Protein AF-A0A7W1CA58-F1 (afdb_monomer)

Sequence (265 aa):
LQDVACYPNLDYPAFANLFLNNALKKQQWMDGPKSADYEAGLFNYATNDKLSAPFLGFADDNYRDGTQSYVFSFVSPLIADVLGYGLTTTMIHEVGHHVSMSHPHDGFDYETGVDYEAADSLYFAWSGDQHNSIMSYIDLNWDFSQFDQDNMNRFMAATYITNANKVAARVLRSDDANEAAQELARADKFIGEAVSEFSEHDYEDAIEAAKNAYDSSLEGADDADVVIKETHAGTTVDTTPPTPSGRGLYSHVDRIGKGGHRARR

Radius of gyration: 20.79 Å; Cα contacts (8 Å, |Δi|>4): 400; chains: 1; bounding box: 48×43×57 Å

Secondary structure (DSSP, 8-state):
-----S-GGG---GGGHHHHHHHHTHHHH--S-TT-S---EEEEEE--TTT--SSSEEEEE-TTT--EEEEEEEE-HIIIIIS---HHHHHHHHHHHHTT---TT-EEETTTTEEE-S-GGGGGGGGGGSSSSTT-SS-S-SS--HHHHHHHHHHHHHHHHHHHHHHHHHHTTSTTTTTTHHHHHHHHHHHHHHHHHHHTT-HHHHHHHHHHHHHHHHHHHHHTT-------GGG----PPPPTT---TTTTGGGS-TT----B-

Structure (mmCIF, N/CA/C/O backbone):
data_AF-A0A7W1CA58-F1
#
_entry.id   AF-A0A7W1CA58-F1
#
loop_
_atom_site.group_PDB
_atom_site.id
_atom_site.type_symbol
_atom_site.label_atom_id
_atom_site.label_alt_id
_atom_site.label_comp_id
_atom_site.label_asym_id
_atom_site.label_entity_id
_atom_site.label_seq_id
_atom_site.pdbx_PDB_ins_code
_atom_site.Cartn_x
_atom_site.Cartn_y
_atom_site.Cartn_z
_atom_site.occupancy
_atom_site.B_iso_or_equiv
_atom_site.auth_seq_id
_atom_site.auth_comp_id
_atom_site.auth_asym_id
_atom_site.auth_atom_id
_atom_site.pdbx_PDB_model_num
ATOM 1 N N . LEU A 1 1 ? 20.919 -10.527 -15.722 1.00 54.00 1 LEU A N 1
ATOM 2 C CA . LEU A 1 1 ? 21.232 -10.670 -14.280 1.00 54.00 1 LEU A CA 1
ATOM 3 C C . LEU A 1 1 ? 21.519 -12.139 -13.993 1.00 54.00 1 LEU A C 1
ATOM 5 O O . LEU A 1 1 ? 20.832 -12.980 -14.557 1.00 54.00 1 LEU A O 1
ATOM 9 N N . GLN A 1 2 ? 22.565 -12.458 -13.226 1.00 56.28 2 GLN A N 1
ATOM 10 C CA . GLN A 1 2 ? 22.828 -13.843 -12.816 1.00 56.28 2 GLN A CA 1
ATOM 11 C C . GLN A 1 2 ? 21.916 -14.196 -11.636 1.00 56.28 2 GLN A C 1
ATOM 13 O O . GLN A 1 2 ? 21.831 -13.422 -10.686 1.00 56.28 2 GLN A O 1
ATOM 18 N N . ASP A 1 3 ? 21.256 -15.351 -11.702 1.00 71.25 3 ASP A N 1
ATOM 19 C CA . ASP A 1 3 ? 20.406 -15.895 -10.635 1.00 71.25 3 ASP A CA 1
ATOM 20 C C . ASP A 1 3 ? 21.285 -16.516 -9.533 1.00 71.25 3 ASP A C 1
ATOM 22 O O . ASP A 1 3 ? 21.441 -17.731 -9.426 1.00 71.25 3 ASP A O 1
ATOM 26 N N . VAL A 1 4 ? 21.993 -15.659 -8.790 1.00 82.31 4 VAL A N 1
ATOM 27 C CA . VAL A 1 4 ? 22.928 -16.057 -7.727 1.00 82.31 4 VAL A CA 1
ATOM 28 C C . VAL A 1 4 ? 22.604 -15.296 -6.447 1.00 82.31 4 VAL A C 1
ATOM 30 O O . VAL A 1 4 ? 22.640 -14.066 -6.417 1.00 82.31 4 VAL A O 1
ATOM 33 N N . ALA A 1 5 ? 22.309 -16.024 -5.370 1.00 84.75 5 ALA A N 1
ATOM 34 C CA . ALA A 1 5 ? 22.061 -15.430 -4.062 1.00 84.75 5 ALA A CA 1
ATOM 35 C C . ALA A 1 5 ? 23.352 -14.830 -3.477 1.00 84.75 5 ALA A C 1
ATOM 37 O O . ALA A 1 5 ? 24.349 -15.528 -3.289 1.00 84.75 5 ALA A O 1
ATOM 38 N N . CYS A 1 6 ? 23.317 -13.542 -3.131 1.00 88.81 6 CYS A N 1
ATOM 39 C CA . CYS A 1 6 ? 24.405 -12.851 -2.433 1.00 88.81 6 CYS A CA 1
ATOM 40 C C . CYS A 1 6 ? 24.451 -13.201 -0.936 1.00 88.81 6 CYS A C 1
ATOM 42 O O . CYS A 1 6 ? 25.473 -12.996 -0.282 1.00 88.81 6 CYS A O 1
ATOM 44 N N . TYR A 1 7 ? 23.354 -13.745 -0.400 1.00 88.69 7 TYR A N 1
ATOM 45 C CA . TYR A 1 7 ? 23.181 -14.092 1.012 1.00 88.69 7 TYR A CA 1
ATOM 46 C C . TYR A 1 7 ? 22.725 -15.555 1.176 1.00 88.69 7 TYR A C 1
ATOM 48 O O . TYR A 1 7 ? 21.638 -15.810 1.698 1.00 88.69 7 TYR A O 1
ATOM 56 N N . PRO A 1 8 ? 23.536 -16.544 0.752 1.00 85.12 8 PRO A N 1
ATOM 57 C CA . PRO A 1 8 ? 23.114 -17.948 0.668 1.00 85.12 8 PRO A CA 1
ATOM 58 C C . PRO A 1 8 ? 22.718 -18.565 2.020 1.00 85.12 8 PRO A C 1
ATOM 60 O O . PRO A 1 8 ? 21.966 -19.531 2.059 1.00 85.12 8 PRO A O 1
ATOM 63 N N . ASN A 1 9 ? 23.183 -17.997 3.135 1.00 86.75 9 ASN A N 1
ATOM 64 C CA . ASN A 1 9 ? 22.866 -18.487 4.479 1.00 86.75 9 ASN A CA 1
ATOM 65 C C . ASN A 1 9 ? 21.464 -18.090 4.972 1.00 86.75 9 ASN A C 1
ATOM 67 O O . ASN A 1 9 ? 21.035 -18.599 6.003 1.00 86.75 9 ASN A O 1
ATOM 71 N N . LEU A 1 10 ? 20.777 -17.169 4.285 1.00 85.12 10 LEU A N 1
ATOM 72 C CA . LEU A 1 10 ? 19.473 -16.649 4.713 1.00 85.12 10 LEU A CA 1
ATOM 73 C C . LEU A 1 10 ? 18.286 -17.367 4.053 1.00 85.12 10 LEU A C 1
ATOM 75 O O . LEU A 1 10 ? 17.148 -17.089 4.415 1.00 85.12 10 LEU A O 1
ATOM 79 N N . ASP A 1 11 ? 18.534 -18.278 3.105 1.00 85.12 11 ASP A N 1
ATOM 80 C CA . ASP A 1 11 ? 17.489 -19.010 2.368 1.00 85.12 11 ASP A CA 1
ATOM 81 C C . ASP A 1 11 ? 16.438 -18.081 1.731 1.00 85.12 11 ASP A C 1
ATOM 83 O O . ASP A 1 11 ? 15.223 -18.239 1.890 1.00 85.12 11 ASP A O 1
ATOM 87 N N . TYR A 1 12 ? 16.947 -17.049 1.061 1.00 84.94 12 TYR A N 1
ATOM 88 C CA . TYR A 1 12 ? 16.196 -16.168 0.177 1.00 84.94 12 TYR A CA 1
ATOM 89 C C . TYR A 1 12 ? 16.601 -16.457 -1.271 1.00 84.94 12 TYR A C 1
ATOM 91 O O . TYR A 1 12 ? 17.717 -16.921 -1.531 1.00 84.94 12 TYR A O 1
ATOM 99 N N . PRO A 1 13 ? 15.726 -16.143 -2.226 1.00 83.44 13 PRO A N 1
ATOM 100 C CA . PRO A 1 13 ? 15.972 -16.377 -3.630 1.00 83.44 13 PRO A CA 1
ATOM 101 C C . PRO A 1 13 ? 16.865 -15.259 -4.175 1.00 83.44 13 PRO A C 1
ATOM 103 O O . PRO A 1 13 ? 16.940 -14.172 -3.596 1.00 83.44 13 PRO A O 1
ATOM 106 N N . ALA A 1 14 ? 17.548 -15.484 -5.298 1.00 83.06 14 ALA A N 1
ATOM 107 C CA . ALA A 1 14 ? 18.521 -14.502 -5.778 1.00 83.06 14 ALA A CA 1
ATOM 108 C C . ALA A 1 14 ? 17.895 -13.149 -6.151 1.00 83.06 14 ALA A C 1
ATOM 110 O O . ALA A 1 14 ? 18.548 -12.115 -6.022 1.00 83.06 14 ALA A O 1
ATOM 111 N N . PHE A 1 15 ? 16.633 -13.117 -6.583 1.00 82.00 15 PHE A N 1
ATOM 112 C CA . PHE A 1 15 ? 15.959 -11.851 -6.887 1.00 82.00 15 PHE A CA 1
ATOM 113 C C . PHE A 1 15 ? 15.709 -10.987 -5.635 1.00 82.00 15 PHE A C 1
ATOM 115 O O . PHE A 1 15 ? 15.643 -9.771 -5.763 1.00 82.00 15 PHE A O 1
ATOM 122 N N . ALA A 1 16 ? 15.733 -11.554 -4.420 1.00 89.00 16 ALA A N 1
ATOM 123 C CA . ALA A 1 16 ? 15.638 -10.790 -3.169 1.00 89.00 16 ALA A CA 1
ATOM 124 C C . ALA A 1 16 ? 16.958 -10.104 -2.757 1.00 89.00 16 ALA A C 1
ATOM 126 O O . ALA A 1 16 ? 17.052 -9.521 -1.676 1.00 89.00 16 ALA A O 1
ATOM 127 N N . ASN A 1 17 ? 18.011 -10.173 -3.580 1.00 90.00 17 ASN A N 1
ATOM 128 C CA . ASN A 1 17 ? 19.315 -9.587 -3.257 1.00 90.00 17 ASN A CA 1
ATOM 129 C C . ASN A 1 17 ? 19.239 -8.079 -2.963 1.00 90.00 17 ASN A C 1
ATOM 131 O O . ASN A 1 17 ? 19.949 -7.605 -2.073 1.00 90.00 17 ASN A O 1
ATOM 135 N N . LEU A 1 18 ? 18.399 -7.331 -3.689 1.00 91.75 18 LEU A N 1
ATOM 136 C CA . LEU A 1 18 ? 18.220 -5.893 -3.465 1.00 91.75 18 LEU A CA 1
ATOM 137 C C . LEU A 1 18 ? 17.494 -5.623 -2.145 1.00 91.75 18 LEU A C 1
ATOM 139 O O . LEU A 1 18 ? 18.001 -4.841 -1.338 1.00 91.75 18 LEU A O 1
ATOM 143 N N . PHE A 1 19 ? 16.393 -6.329 -1.876 1.00 93.31 19 PHE A N 1
ATOM 144 C CA . PHE A 1 19 ? 15.711 -6.298 -0.582 1.00 93.31 19 PHE A CA 1
ATOM 145 C C . PHE A 1 19 ? 16.680 -6.571 0.574 1.00 93.31 19 PHE A C 1
ATOM 147 O O . PHE A 1 19 ? 16.838 -5.740 1.467 1.00 93.31 19 PHE A O 1
ATOM 154 N N . LEU A 1 20 ? 17.408 -7.690 0.527 1.00 94.06 20 LEU A N 1
ATOM 155 C CA . LEU A 1 20 ? 18.320 -8.088 1.599 1.00 94.06 20 LEU A CA 1
ATOM 156 C C . LEU A 1 20 ? 19.461 -7.099 1.805 1.00 94.06 20 LEU A C 1
ATOM 158 O O . LEU A 1 20 ? 19.782 -6.760 2.944 1.00 94.06 20 LEU A O 1
ATOM 162 N N . ASN A 1 21 ? 20.081 -6.624 0.722 1.00 94.31 21 ASN A N 1
ATOM 163 C CA . ASN A 1 21 ? 21.175 -5.668 0.831 1.00 94.31 21 ASN A CA 1
ATOM 164 C C . ASN A 1 21 ? 20.728 -4.379 1.529 1.00 94.31 21 ASN A C 1
ATOM 166 O O . ASN A 1 21 ? 21.468 -3.867 2.370 1.00 94.31 21 ASN A O 1
ATOM 170 N N . ASN A 1 22 ? 19.537 -3.874 1.207 1.00 94.88 22 ASN A N 1
ATOM 171 C CA . ASN A 1 22 ? 19.034 -2.632 1.784 1.00 94.88 22 ASN A CA 1
ATOM 172 C C . ASN A 1 22 ? 18.470 -2.837 3.195 1.00 94.88 22 ASN A C 1
ATOM 174 O O . ASN A 1 22 ? 18.773 -2.038 4.079 1.00 94.88 22 ASN A O 1
ATOM 178 N N . ALA A 1 23 ? 17.777 -3.943 3.463 1.00 93.94 23 ALA A N 1
ATOM 179 C CA . ALA A 1 23 ? 17.267 -4.254 4.796 1.00 93.94 23 ALA A CA 1
ATOM 180 C C . ALA A 1 23 ? 18.390 -4.506 5.817 1.00 93.94 23 ALA A C 1
ATOM 182 O O . ALA A 1 23 ? 18.366 -3.963 6.922 1.00 93.94 23 ALA A O 1
ATOM 183 N N . LEU A 1 24 ? 19.449 -5.234 5.441 1.00 93.88 24 LEU A N 1
ATOM 184 C CA . LEU A 1 24 ? 20.614 -5.450 6.314 1.00 93.88 24 LEU A CA 1
ATOM 185 C C . LEU A 1 24 ? 21.441 -4.174 6.539 1.00 93.88 24 LEU A C 1
ATOM 187 O O . LEU A 1 24 ? 22.175 -4.077 7.523 1.00 93.88 24 LEU A O 1
ATOM 191 N N . LYS A 1 25 ? 21.323 -3.190 5.642 1.00 93.56 25 LYS A N 1
ATOM 192 C CA . LYS A 1 25 ? 21.979 -1.879 5.739 1.00 93.56 25 LYS A CA 1
ATOM 193 C C . LYS A 1 25 ? 21.013 -0.766 6.142 1.00 93.56 25 LYS A C 1
ATOM 195 O O . LYS A 1 25 ? 21.376 0.395 6.002 1.00 93.56 25 LYS A O 1
ATOM 200 N N . LYS A 1 26 ? 19.835 -1.095 6.689 1.00 91.75 26 LYS A N 1
ATOM 201 C CA . LYS A 1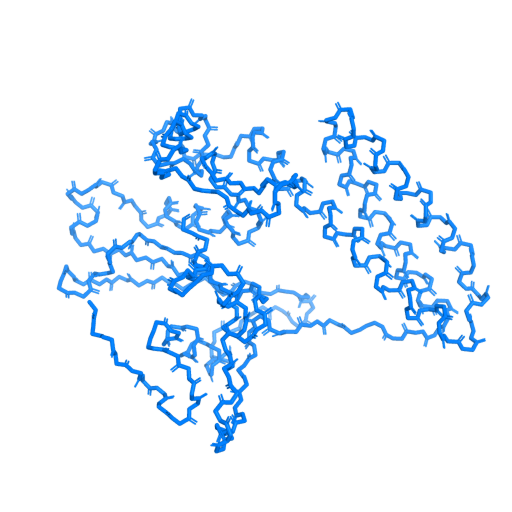 26 ? 18.779 -0.135 7.057 1.00 91.75 26 LYS A CA 1
ATOM 202 C C . LYS A 1 26 ? 19.294 1.096 7.804 1.00 91.75 26 LYS A C 1
ATOM 204 O O . LYS A 1 26 ? 19.015 2.225 7.427 1.00 91.75 26 LYS A O 1
ATOM 209 N N . GLN A 1 27 ? 20.145 0.871 8.801 1.00 89.50 27 GLN A N 1
ATOM 210 C CA . GLN A 1 27 ? 20.735 1.932 9.626 1.00 89.50 27 GLN A CA 1
ATOM 211 C C . GLN A 1 27 ? 21.688 2.881 8.873 1.00 89.50 27 GLN A C 1
ATOM 213 O O . GLN A 1 27 ? 22.114 3.878 9.441 1.00 89.50 27 GLN A O 1
ATOM 218 N N . GLN A 1 28 ? 22.090 2.556 7.641 1.00 90.50 28 GLN A N 1
ATOM 219 C CA . GLN A 1 28 ? 23.003 3.376 6.835 1.00 90.50 28 GLN A CA 1
ATOM 220 C C . GLN A 1 28 ? 22.274 4.381 5.947 1.00 90.50 28 GLN A C 1
ATOM 222 O O . GLN A 1 28 ? 22.896 5.356 5.536 1.00 90.50 28 GLN A O 1
ATOM 227 N N . TRP A 1 29 ? 21.013 4.114 5.605 1.00 90.06 29 TRP A N 1
ATOM 228 C CA . TRP A 1 29 ? 20.240 4.963 4.700 1.00 90.06 29 TRP A CA 1
ATOM 229 C C . TRP A 1 29 ? 19.051 5.634 5.373 1.00 90.06 29 TRP A C 1
ATOM 231 O O . TRP A 1 29 ? 18.617 6.651 4.857 1.00 90.06 29 TRP A O 1
ATOM 241 N N . MET A 1 30 ? 18.561 5.113 6.503 1.00 89.06 30 MET A N 1
ATOM 242 C CA . MET A 1 30 ? 17.527 5.809 7.261 1.00 89.06 30 MET A CA 1
ATOM 243 C C . MET A 1 30 ? 18.051 7.134 7.805 1.00 89.06 30 MET A C 1
ATOM 245 O O . MET A 1 30 ? 19.000 7.145 8.599 1.00 89.06 30 MET A O 1
ATOM 249 N N . ASP A 1 31 ? 17.410 8.227 7.419 1.00 88.50 31 ASP A N 1
ATOM 250 C CA . ASP A 1 31 ? 17.743 9.575 7.876 1.00 88.50 31 ASP A CA 1
ATOM 251 C C . ASP A 1 31 ? 16.524 10.395 8.326 1.00 88.50 31 ASP A C 1
ATOM 253 O O . ASP A 1 31 ? 16.670 11.553 8.738 1.00 88.50 31 ASP A O 1
ATOM 257 N N . GLY A 1 32 ? 15.340 9.775 8.339 1.00 83.75 32 GLY A N 1
ATOM 258 C CA . GLY A 1 32 ? 14.110 10.383 8.811 1.00 83.75 32 GLY A CA 1
ATOM 259 C C . GLY A 1 32 ? 14.191 10.846 10.273 1.00 83.75 32 GLY A C 1
ATOM 260 O O . GLY A 1 32 ? 14.939 10.296 11.096 1.00 83.75 32 GLY A O 1
ATOM 261 N N . PRO A 1 33 ? 13.412 11.876 10.652 1.00 85.44 33 PRO A N 1
ATOM 262 C CA . PRO A 1 33 ? 13.329 12.284 12.044 1.00 85.44 33 PRO A CA 1
ATOM 263 C C . PRO A 1 33 ? 12.763 11.134 12.883 1.00 85.44 33 PRO A C 1
ATOM 265 O O . PRO A 1 33 ? 11.908 10.382 12.434 1.00 85.44 33 PRO A O 1
ATOM 268 N N . LYS A 1 34 ? 13.165 11.040 14.155 1.00 81.19 34 LYS A N 1
ATOM 269 C CA . LYS A 1 34 ? 12.639 10.012 15.078 1.00 81.19 34 LYS A CA 1
ATOM 270 C C . LYS A 1 34 ? 11.121 10.074 15.292 1.00 81.19 34 LYS A C 1
ATOM 272 O O . LYS A 1 34 ? 10.568 9.157 15.879 1.00 81.19 34 LYS A O 1
ATOM 277 N N . SER A 1 35 ? 10.496 11.185 14.911 1.00 80.62 35 SER A N 1
ATOM 278 C CA . SER A 1 35 ? 9.050 11.393 14.954 1.00 80.62 35 SER A CA 1
ATOM 279 C C . SER A 1 35 ? 8.337 10.960 13.673 1.00 80.62 35 SER A C 1
ATOM 281 O O . SER A 1 35 ? 7.131 11.143 13.592 1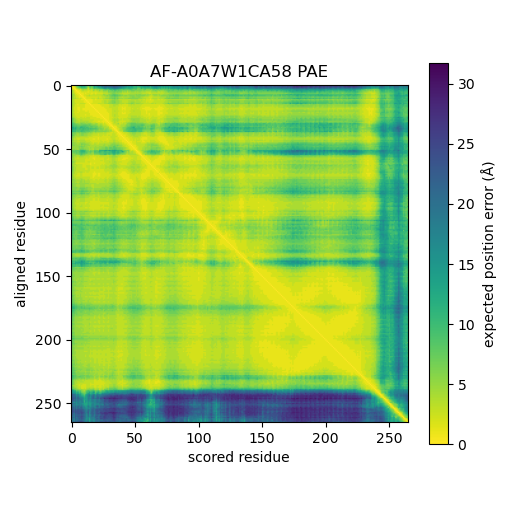.00 80.62 35 SER A O 1
ATOM 283 N N . ALA A 1 36 ? 9.056 10.509 12.642 1.00 80.19 36 ALA A N 1
ATOM 284 C CA . ALA A 1 36 ? 8.427 9.933 11.466 1.00 80.19 36 ALA A CA 1
ATOM 285 C C . ALA A 1 36 ? 7.996 8.502 11.789 1.00 80.19 36 ALA A C 1
ATOM 287 O O . ALA A 1 36 ? 8.833 7.669 12.135 1.00 80.19 36 ALA A O 1
ATOM 288 N N . ASP A 1 37 ? 6.705 8.226 11.621 1.00 79.12 37 ASP A N 1
ATOM 289 C CA . ASP A 1 37 ? 6.139 6.880 11.779 1.00 79.12 37 ASP A CA 1
ATOM 290 C C . ASP A 1 37 ? 6.545 5.954 10.614 1.00 79.12 37 ASP A C 1
ATOM 292 O O . ASP A 1 37 ? 6.491 4.727 10.702 1.00 79.12 37 ASP A O 1
ATOM 296 N N . TYR A 1 38 ? 6.968 6.537 9.486 1.00 85.62 38 TYR A N 1
ATOM 297 C CA . TYR A 1 38 ? 7.354 5.800 8.291 1.00 85.62 38 TYR A CA 1
ATOM 298 C C . TYR A 1 38 ? 8.391 6.549 7.443 1.00 85.62 38 TYR A C 1
ATOM 300 O O . TYR A 1 38 ? 8.310 7.763 7.264 1.00 85.62 38 TYR A O 1
ATOM 308 N N . GLU A 1 39 ? 9.339 5.803 6.872 1.00 88.25 39 GLU A N 1
ATOM 309 C CA . GLU A 1 39 ? 10.323 6.283 5.898 1.00 88.25 39 GLU A CA 1
ATOM 310 C C . GLU A 1 39 ? 10.388 5.282 4.732 1.00 88.25 39 GLU A C 1
ATOM 312 O O . GLU A 1 39 ? 10.722 4.109 4.929 1.00 88.25 39 GLU A O 1
ATOM 317 N N . ALA A 1 40 ? 10.040 5.734 3.523 1.00 88.50 40 ALA A N 1
ATOM 318 C CA . ALA A 1 40 ? 10.062 4.904 2.320 1.00 88.50 40 ALA A CA 1
ATOM 319 C C . ALA A 1 40 ? 11.493 4.775 1.774 1.00 88.50 40 ALA A C 1
ATOM 321 O O . ALA A 1 40 ? 12.139 5.774 1.459 1.00 88.50 40 ALA A O 1
ATOM 322 N N . GLY A 1 41 ? 11.984 3.545 1.608 1.00 92.81 41 GLY A N 1
ATOM 323 C CA . GLY A 1 41 ? 13.299 3.296 1.013 1.00 92.81 41 GLY A CA 1
ATOM 324 C C . GLY A 1 41 ? 13.242 3.327 -0.514 1.00 92.81 41 GLY A C 1
ATOM 325 O O . GLY A 1 41 ? 12.881 2.321 -1.125 1.00 92.81 41 GLY A O 1
ATOM 326 N N . LEU A 1 42 ? 13.608 4.462 -1.119 1.00 94.88 42 LEU A N 1
ATOM 327 C CA . LEU A 1 42 ? 13.664 4.649 -2.575 1.00 94.88 42 LEU A CA 1
ATOM 328 C C . LEU A 1 42 ? 15.114 4.531 -3.072 1.00 94.88 42 LEU A C 1
ATOM 330 O O . LEU A 1 42 ? 15.925 5.442 -2.887 1.00 94.88 42 LEU A O 1
ATOM 334 N N . PHE A 1 43 ? 15.462 3.416 -3.714 1.00 95.19 43 PHE A N 1
ATOM 335 C CA . PHE A 1 43 ? 16.837 3.127 -4.125 1.00 95.19 43 PHE A CA 1
ATOM 336 C C . PHE A 1 43 ? 17.004 3.185 -5.640 1.00 95.19 43 PHE A C 1
ATOM 338 O O . PHE A 1 43 ? 16.395 2.428 -6.393 1.00 95.19 43 PHE A O 1
ATOM 345 N N . ASN A 1 44 ? 17.907 4.058 -6.076 1.00 94.12 44 ASN A N 1
ATOM 346 C CA . ASN A 1 44 ? 18.135 4.356 -7.483 1.00 94.12 44 ASN A CA 1
ATOM 347 C C . ASN A 1 44 ? 19.509 3.855 -7.934 1.00 94.12 44 ASN A C 1
ATOM 349 O O . ASN A 1 44 ? 20.528 4.169 -7.314 1.00 94.12 44 ASN A O 1
ATOM 353 N N . TYR A 1 45 ? 19.549 3.119 -9.042 1.00 92.06 45 TYR A N 1
ATOM 354 C CA . TYR A 1 45 ? 20.769 2.530 -9.585 1.00 92.06 45 TYR A CA 1
ATOM 355 C C . TYR A 1 45 ? 21.048 3.041 -10.999 1.00 92.06 45 TYR A C 1
ATOM 357 O O . TYR A 1 45 ? 20.427 2.618 -11.974 1.00 92.06 45 TYR A O 1
ATOM 365 N N . ALA A 1 46 ? 22.053 3.909 -11.125 1.00 92.25 46 ALA A N 1
ATOM 366 C CA . ALA A 1 46 ? 22.642 4.252 -12.414 1.00 92.25 46 ALA A CA 1
ATOM 367 C C . ALA A 1 46 ? 23.672 3.183 -12.802 1.00 92.25 46 ALA A C 1
ATOM 369 O O . ALA A 1 46 ? 24.693 3.002 -12.133 1.00 92.25 46 ALA A O 1
ATOM 370 N N . THR A 1 47 ? 23.395 2.454 -13.877 1.00 90.06 47 THR A N 1
ATOM 371 C CA . THR A 1 47 ? 24.202 1.321 -14.341 1.00 90.06 47 THR A CA 1
ATOM 372 C C . THR A 1 47 ? 24.661 1.529 -15.784 1.00 90.06 47 THR A C 1
ATOM 374 O O . THR A 1 47 ? 24.220 2.441 -16.477 1.00 90.06 47 THR A O 1
ATOM 377 N N . ASN A 1 48 ? 25.587 0.691 -16.250 1.00 91.00 48 ASN A N 1
ATOM 378 C CA . ASN A 1 48 ? 25.854 0.574 -17.684 1.00 91.00 48 ASN A CA 1
ATOM 379 C C . ASN A 1 48 ? 24.922 -0.477 -18.307 1.00 91.00 48 ASN A C 1
ATOM 381 O O . ASN A 1 48 ? 24.427 -1.351 -17.600 1.00 91.00 48 ASN A O 1
ATOM 385 N N . ASP A 1 49 ? 24.768 -0.468 -19.631 1.00 88.12 49 ASP A N 1
ATOM 386 C CA . ASP A 1 49 ? 23.838 -1.362 -20.343 1.00 88.12 49 ASP A CA 1
ATOM 387 C C . ASP A 1 49 ? 24.098 -2.861 -20.110 1.00 88.12 49 ASP A C 1
ATOM 389 O O . ASP A 1 49 ? 23.186 -3.676 -20.219 1.00 88.12 49 ASP A O 1
ATOM 393 N N . LYS A 1 50 ? 25.327 -3.256 -19.740 1.00 85.75 50 LYS A N 1
ATOM 394 C CA . LYS A 1 50 ? 25.661 -4.661 -19.424 1.00 85.75 50 LYS A CA 1
ATOM 395 C C . LYS A 1 50 ? 25.135 -5.105 -18.059 1.00 85.75 50 LYS A C 1
ATOM 397 O O . LYS A 1 50 ? 25.024 -6.304 -17.812 1.00 85.75 50 LYS A O 1
ATOM 402 N N . LEU A 1 51 ? 24.891 -4.150 -17.166 1.00 82.62 51 LEU A N 1
ATOM 403 C CA . LEU A 1 51 ? 24.380 -4.347 -15.810 1.00 82.62 51 LEU A CA 1
ATOM 404 C C . LEU A 1 51 ? 22.945 -3.832 -15.649 1.00 82.62 51 LEU A C 1
ATOM 406 O O . LEU A 1 51 ? 22.397 -3.956 -14.556 1.00 82.62 51 LEU A O 1
ATOM 410 N N . SER A 1 52 ? 22.353 -3.283 -16.715 1.00 77.12 52 SER A N 1
ATOM 411 C CA . SER A 1 52 ? 20.978 -2.795 -16.709 1.00 77.12 52 SER A CA 1
ATOM 412 C C . SER A 1 52 ? 20.025 -3.920 -16.324 1.00 77.12 52 SER A C 1
ATOM 414 O O . SER A 1 52 ? 20.141 -5.057 -16.801 1.00 77.12 52 SER A O 1
ATOM 416 N N . ALA A 1 53 ? 19.075 -3.595 -15.452 1.00 74.44 53 ALA A N 1
ATOM 417 C CA . ALA A 1 53 ? 17.940 -4.463 -15.207 1.00 74.44 53 ALA A CA 1
ATOM 418 C C . ALA A 1 53 ? 17.095 -4.582 -16.493 1.00 74.44 53 ALA A C 1
ATOM 420 O O . ALA A 1 53 ? 17.119 -3.672 -17.327 1.00 74.44 53 ALA A O 1
ATOM 421 N N . PRO A 1 54 ? 16.365 -5.696 -16.686 1.00 73.50 54 PRO A N 1
ATOM 422 C CA . PRO A 1 54 ? 15.448 -5.860 -17.815 1.00 73.50 54 PRO A CA 1
ATOM 423 C C . PRO A 1 54 ? 14.126 -5.083 -17.643 1.00 73.50 54 PRO A C 1
ATOM 425 O O . PRO A 1 54 ? 13.197 -5.306 -18.409 1.00 73.50 54 PRO A O 1
ATOM 428 N N . PHE A 1 55 ? 14.032 -4.218 -16.636 1.00 83.00 55 PHE A N 1
ATOM 429 C CA . PHE A 1 55 ? 12.875 -3.400 -16.271 1.00 83.00 55 PHE A CA 1
ATOM 430 C C . PHE A 1 55 ? 13.364 -2.025 -15.790 1.00 83.00 55 PHE A C 1
ATOM 432 O O . PHE A 1 55 ? 14.537 -1.881 -15.427 1.00 83.00 55 PHE A O 1
ATOM 439 N N . LEU A 1 56 ? 12.473 -1.030 -15.808 1.00 89.81 56 LEU A N 1
ATOM 440 C CA . LEU A 1 56 ? 12.774 0.341 -15.381 1.00 89.81 56 LEU A CA 1
ATOM 441 C C . LEU A 1 56 ? 12.847 0.444 -13.856 1.00 89.81 56 LEU A C 1
ATOM 443 O O . LEU A 1 56 ? 13.774 1.049 -13.321 1.00 89.81 56 LEU A O 1
ATOM 447 N N . GLY A 1 57 ? 11.932 -0.218 -13.157 1.00 91.81 57 GLY A N 1
ATOM 448 C CA . GLY A 1 57 ? 11.881 -0.276 -11.709 1.00 91.81 57 GLY A CA 1
ATOM 449 C C . GLY A 1 57 ? 10.922 -1.357 -11.220 1.00 91.81 57 GLY A C 1
ATOM 450 O O . GLY A 1 57 ? 10.536 -2.231 -11.999 1.00 91.81 57 GLY A O 1
ATOM 451 N N . PHE A 1 58 ? 10.681 -1.367 -9.911 1.00 92.00 58 PHE A N 1
ATOM 452 C CA . PHE A 1 58 ? 9.586 -2.087 -9.259 1.00 92.00 58 PHE A CA 1
ATOM 453 C C . PHE A 1 58 ? 9.402 -1.595 -7.813 1.00 92.00 58 PHE A C 1
ATOM 455 O O . PHE A 1 58 ? 10.387 -1.268 -7.132 1.00 92.00 58 PHE A O 1
ATOM 462 N N . ALA A 1 59 ? 8.167 -1.637 -7.308 1.00 93.06 59 ALA A N 1
ATOM 463 C CA . ALA A 1 59 ? 7.896 -1.652 -5.870 1.00 93.06 59 ALA A CA 1
ATOM 464 C C . ALA A 1 59 ? 7.889 -3.098 -5.351 1.00 93.06 59 ALA A C 1
ATOM 466 O O . ALA A 1 59 ? 7.214 -3.981 -5.891 1.00 93.06 59 ALA A O 1
ATOM 467 N N . ASP A 1 60 ? 8.679 -3.342 -4.310 1.00 92.31 60 ASP A N 1
ATOM 468 C CA . ASP A 1 60 ? 9.010 -4.671 -3.805 1.00 92.31 60 ASP A CA 1
ATOM 469 C C . ASP A 1 60 ? 8.239 -5.002 -2.525 1.00 92.31 60 ASP A C 1
ATOM 471 O O . ASP A 1 60 ? 7.964 -4.132 -1.692 1.00 92.31 60 ASP A O 1
ATOM 475 N N . ASP A 1 61 ? 8.000 -6.286 -2.294 1.00 88.94 61 ASP A N 1
ATOM 476 C CA . ASP A 1 61 ? 7.385 -6.803 -1.074 1.00 88.94 61 ASP A CA 1
ATOM 477 C C . ASP A 1 61 ? 8.411 -7.603 -0.253 1.00 88.94 61 ASP A C 1
ATOM 479 O O . ASP A 1 61 ? 9.397 -8.144 -0.758 1.00 88.94 61 ASP A O 1
ATOM 483 N N . ASN A 1 62 ? 8.174 -7.735 1.049 1.00 89.62 62 ASN A N 1
ATOM 484 C CA . ASN A 1 62 ? 8.948 -8.633 1.886 1.00 89.62 62 ASN A CA 1
ATOM 485 C C . ASN A 1 62 ? 8.688 -10.080 1.449 1.00 89.62 62 ASN A C 1
ATOM 487 O O . ASN A 1 62 ? 7.586 -10.614 1.573 1.00 89.62 62 ASN A O 1
ATOM 491 N N . TYR A 1 63 ? 9.752 -10.751 1.023 1.00 86.38 63 TYR A N 1
ATOM 492 C CA . TYR A 1 63 ? 9.738 -12.120 0.506 1.00 86.38 63 TYR A CA 1
ATOM 493 C C . TYR A 1 63 ? 9.277 -13.205 1.495 1.00 86.38 63 TYR A C 1
ATOM 495 O O . TYR A 1 63 ? 9.157 -14.366 1.101 1.00 86.38 63 TYR A O 1
ATOM 503 N N . ARG A 1 64 ? 9.040 -12.870 2.769 1.00 83.50 64 ARG A N 1
ATOM 504 C CA . ARG A 1 64 ? 8.522 -13.798 3.785 1.00 83.50 64 ARG A CA 1
ATOM 505 C C . ARG A 1 64 ? 7.026 -13.657 4.027 1.00 83.50 64 ARG A C 1
ATOM 507 O O . ARG A 1 64 ? 6.352 -14.677 4.162 1.00 83.50 64 ARG A O 1
ATOM 514 N N . ASP A 1 65 ? 6.515 -12.434 4.104 1.00 81.88 65 ASP A N 1
ATOM 515 C CA . ASP A 1 65 ? 5.131 -12.178 4.525 1.00 81.88 65 ASP A CA 1
ATOM 516 C C . ASP A 1 65 ? 4.308 -11.323 3.552 1.00 81.88 65 ASP A C 1
ATOM 518 O O . ASP A 1 65 ? 3.107 -11.162 3.768 1.00 81.88 65 ASP A O 1
ATOM 522 N N . GLY A 1 66 ? 4.915 -10.837 2.466 1.00 82.56 66 GLY A N 1
ATOM 523 C CA . GLY A 1 66 ? 4.254 -10.008 1.458 1.00 82.56 66 GLY A CA 1
ATOM 524 C C . GLY A 1 66 ? 3.999 -8.568 1.907 1.00 82.56 66 GLY A C 1
ATOM 525 O O . GLY A 1 66 ? 3.265 -7.845 1.241 1.00 82.56 66 GLY A O 1
ATOM 526 N N . THR A 1 67 ? 4.555 -8.128 3.042 1.00 86.94 67 THR A N 1
ATOM 527 C CA . THR A 1 67 ? 4.442 -6.727 3.465 1.00 86.94 67 THR A CA 1
ATOM 528 C C . THR A 1 67 ? 5.266 -5.848 2.536 1.00 86.94 67 THR A C 1
ATOM 530 O O . THR A 1 67 ? 6.460 -6.085 2.387 1.00 86.94 67 THR A O 1
ATOM 533 N N . GLN A 1 68 ? 4.667 -4.799 1.981 1.00 89.50 68 GLN A N 1
ATOM 534 C CA . GLN A 1 68 ? 5.357 -3.823 1.137 1.00 89.50 68 GLN A CA 1
ATOM 535 C C . GLN A 1 68 ? 6.665 -3.312 1.763 1.00 89.50 68 GLN A C 1
ATOM 537 O O . GLN A 1 68 ? 6.717 -3.008 2.959 1.00 89.50 68 GLN A O 1
ATOM 542 N N . SER A 1 69 ? 7.720 -3.228 0.951 1.00 93.19 69 SER A N 1
ATOM 543 C CA . SER A 1 69 ? 9.089 -2.968 1.396 1.00 93.19 69 SER A CA 1
ATOM 544 C C . SER A 1 69 ? 9.694 -1.691 0.804 1.00 93.19 69 SER A C 1
ATOM 546 O O . SER A 1 69 ? 9.586 -0.626 1.413 1.00 93.19 69 SER A O 1
ATOM 548 N N . TYR A 1 70 ? 10.366 -1.799 -0.339 1.00 94.94 70 TYR A N 1
ATOM 549 C CA . TYR A 1 70 ? 11.207 -0.774 -0.947 1.00 94.94 70 TYR A CA 1
ATOM 550 C C . TYR A 1 70 ? 10.810 -0.512 -2.392 1.00 94.94 70 TYR A C 1
ATOM 552 O O . TYR A 1 70 ? 10.175 -1.342 -3.034 1.00 94.94 70 TYR A O 1
ATOM 560 N N . VAL A 1 71 ? 11.283 0.609 -2.922 1.00 95.94 71 VAL A N 1
ATOM 561 C CA . VAL A 1 71 ? 11.201 0.927 -4.345 1.00 95.94 71 VAL A CA 1
ATOM 562 C C . VAL A 1 71 ? 12.591 0.868 -4.948 1.00 95.94 71 VAL A C 1
ATOM 564 O O . VAL A 1 71 ? 13.543 1.436 -4.404 1.00 95.94 71 VAL A O 1
ATOM 567 N N . PHE A 1 72 ? 12.702 0.200 -6.090 1.00 94.75 72 PHE A N 1
ATOM 568 C CA . PHE A 1 72 ? 13.935 0.103 -6.852 1.00 94.75 72 PHE A CA 1
ATOM 569 C C . PHE A 1 72 ? 13.741 0.703 -8.237 1.00 94.75 72 PHE A C 1
ATOM 571 O O . PHE A 1 72 ? 12.849 0.289 -8.967 1.00 94.75 72 PHE A O 1
ATOM 578 N N . SER A 1 73 ? 14.606 1.636 -8.626 1.00 95.12 73 SER A N 1
ATOM 579 C CA . SER A 1 73 ? 14.584 2.235 -9.965 1.00 95.12 73 SER A CA 1
ATOM 580 C C . SER A 1 73 ? 15.963 2.164 -10.612 1.00 95.12 73 SER A C 1
ATOM 582 O O . SER A 1 73 ? 16.999 2.286 -9.948 1.00 95.12 73 SER A O 1
ATOM 584 N N . PHE A 1 74 ? 15.989 1.962 -11.924 1.00 93.06 74 PHE A N 1
ATOM 585 C CA . PHE A 1 74 ? 17.194 1.721 -12.705 1.00 93.06 74 PHE A CA 1
ATOM 586 C C . PHE A 1 74 ? 17.265 2.685 -13.882 1.00 93.06 74 PHE A C 1
ATOM 588 O O . PHE A 1 74 ? 16.277 2.974 -14.547 1.00 93.06 74 PHE A O 1
ATOM 595 N N . VAL A 1 75 ? 18.474 3.149 -14.181 1.00 93.88 75 VAL A N 1
ATOM 596 C CA . VAL A 1 75 ? 18.750 3.901 -15.405 1.00 93.88 75 VAL A CA 1
ATOM 597 C C . VAL A 1 75 ? 20.072 3.440 -16.006 1.00 93.88 75 VAL A C 1
ATOM 599 O O . VAL A 1 75 ? 21.009 3.062 -15.297 1.00 93.88 75 VAL A O 1
ATOM 602 N N . SER A 1 76 ? 20.143 3.452 -17.330 1.00 93.50 76 SER A N 1
ATOM 603 C CA . SER A 1 76 ? 21.333 3.160 -18.127 1.00 93.50 76 SER A CA 1
ATOM 604 C C . SER A 1 76 ? 21.314 4.021 -19.395 1.00 93.50 76 SER A C 1
ATOM 606 O O . SER A 1 76 ? 20.248 4.542 -19.740 1.00 93.50 76 SER A O 1
ATOM 608 N N . PRO A 1 77 ? 22.449 4.202 -20.099 1.00 93.31 77 PRO A N 1
ATOM 609 C CA . PRO A 1 77 ? 22.461 4.893 -21.389 1.00 93.31 77 PRO A CA 1
ATOM 610 C C . PRO A 1 77 ? 21.433 4.340 -22.383 1.00 93.31 77 PRO A C 1
ATOM 612 O O . PRO A 1 77 ? 20.749 5.115 -23.038 1.00 93.31 77 PRO A O 1
ATOM 615 N N . LEU A 1 78 ? 21.240 3.018 -22.452 1.00 90.94 78 LEU A N 1
ATOM 616 C CA . LEU A 1 78 ? 20.192 2.414 -23.279 1.00 90.94 78 LEU A CA 1
ATOM 617 C C . LEU A 1 78 ? 18.787 2.888 -22.869 1.00 90.94 78 LEU A C 1
ATOM 619 O O . LEU A 1 78 ? 18.002 3.285 -23.728 1.00 90.94 78 LEU A O 1
ATOM 623 N N . ILE A 1 79 ? 18.468 2.854 -21.571 1.00 90.06 79 ILE A N 1
ATOM 624 C CA . ILE A 1 79 ? 17.154 3.271 -21.052 1.00 90.06 79 ILE A CA 1
ATOM 625 C C . ILE A 1 79 ? 16.898 4.754 -21.356 1.00 90.06 79 ILE A C 1
ATOM 627 O O . ILE A 1 79 ? 15.850 5.097 -21.900 1.00 90.06 79 ILE A O 1
ATOM 631 N N . ALA A 1 80 ? 17.870 5.617 -21.059 1.00 90.88 80 ALA A N 1
ATOM 632 C CA . ALA A 1 80 ? 17.714 7.059 -21.203 1.00 90.88 80 ALA A CA 1
ATOM 633 C C . ALA A 1 80 ? 17.768 7.523 -22.668 1.00 90.88 80 ALA A C 1
ATOM 635 O O . ALA A 1 80 ? 16.880 8.241 -23.120 1.00 90.88 80 ALA A O 1
ATOM 636 N N . ASP A 1 81 ? 18.789 7.104 -23.421 1.00 90.94 81 ASP A N 1
ATOM 637 C CA . ASP A 1 81 ? 19.101 7.686 -24.732 1.00 90.94 81 ASP A CA 1
ATOM 638 C C . ASP A 1 81 ? 18.410 6.960 -25.897 1.00 90.94 81 ASP A C 1
ATOM 640 O O . ASP A 1 81 ? 18.248 7.542 -26.970 1.00 90.94 81 ASP A O 1
ATOM 644 N N . VAL A 1 82 ? 18.025 5.688 -25.719 1.00 87.62 82 VAL A N 1
ATOM 645 C CA . VAL A 1 82 ? 17.407 4.875 -26.784 1.00 87.62 82 VAL A CA 1
ATOM 646 C C . VAL A 1 82 ? 15.931 4.616 -26.518 1.00 87.62 82 VAL A C 1
ATOM 648 O O . VAL A 1 82 ? 15.127 4.772 -27.434 1.00 87.62 82 VAL A O 1
ATOM 651 N N . LEU A 1 83 ? 15.571 4.214 -25.295 1.00 86.50 83 LEU A N 1
ATOM 652 C CA . LEU A 1 83 ? 14.171 3.960 -24.937 1.00 86.50 83 LEU A CA 1
ATOM 653 C C . LEU A 1 83 ? 13.427 5.242 -24.534 1.00 86.50 83 LEU A C 1
ATOM 655 O O . LEU A 1 83 ? 12.205 5.268 -24.595 1.00 86.50 83 LEU A O 1
ATOM 659 N N . GLY A 1 84 ? 14.152 6.308 -24.179 1.00 86.44 84 GLY A N 1
ATOM 660 C CA . GLY A 1 84 ? 13.573 7.609 -23.840 1.00 86.44 84 GLY A CA 1
ATOM 661 C C . GLY A 1 84 ? 13.000 7.700 -22.424 1.00 86.44 84 GLY A C 1
ATOM 662 O O . GLY A 1 84 ? 12.321 8.677 -22.115 1.00 86.44 84 GLY A O 1
ATOM 663 N N . TYR A 1 85 ? 13.280 6.722 -21.556 1.00 87.19 85 TYR A N 1
ATOM 664 C CA . TYR A 1 85 ? 12.768 6.703 -20.187 1.00 87.19 85 TYR A CA 1
ATOM 665 C C . TYR A 1 85 ? 13.713 7.416 -19.219 1.00 87.19 85 TYR A C 1
ATOM 667 O O . TYR A 1 85 ? 14.903 7.108 -19.114 1.00 87.19 85 TYR A O 1
ATOM 675 N N . GLY A 1 86 ? 13.160 8.377 -18.479 1.00 87.88 86 GLY A N 1
ATOM 676 C CA . GLY A 1 86 ? 13.867 9.095 -1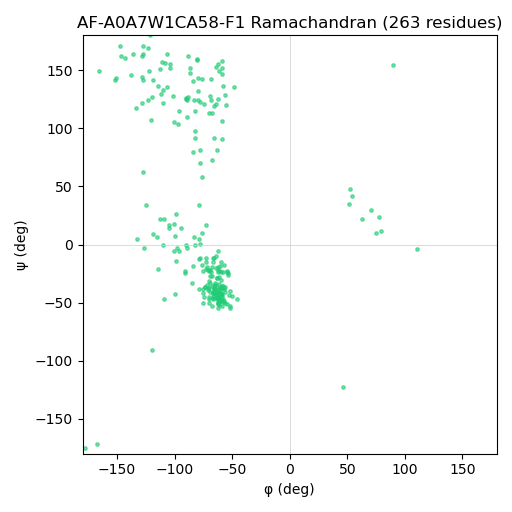7.428 1.00 87.88 86 GLY A CA 1
ATOM 677 C C . GLY A 1 86 ? 13.805 8.371 -16.084 1.00 87.88 86 GLY A C 1
ATOM 678 O O . GLY A 1 86 ? 12.830 7.695 -15.755 1.00 87.88 86 GLY A O 1
ATOM 679 N N . LEU A 1 87 ? 14.828 8.580 -15.251 1.00 91.31 87 LEU A N 1
ATOM 680 C CA . LEU A 1 87 ? 14.812 8.080 -13.874 1.00 91.31 87 LEU A CA 1
ATOM 681 C C . LEU A 1 87 ? 13.665 8.707 -13.066 1.00 91.31 87 LEU A C 1
ATOM 683 O O . LEU A 1 87 ? 13.016 8.014 -12.298 1.00 91.31 87 LEU A O 1
ATOM 687 N N . THR A 1 88 ? 13.374 9.996 -13.269 1.00 91.62 88 THR A N 1
ATOM 688 C CA . THR A 1 88 ? 12.313 10.698 -12.532 1.00 91.62 88 THR A CA 1
ATOM 689 C C . THR A 1 88 ? 10.928 10.107 -12.788 1.00 91.62 88 THR A C 1
ATOM 691 O O . THR A 1 88 ? 10.198 9.878 -11.833 1.00 91.62 88 THR A O 1
ATOM 694 N N . THR A 1 89 ? 10.562 9.842 -14.046 1.00 90.38 89 THR A N 1
ATOM 695 C CA . THR A 1 89 ? 9.247 9.265 -14.377 1.00 90.38 89 THR A CA 1
ATOM 696 C C . THR A 1 89 ? 9.122 7.851 -13.825 1.00 90.38 89 THR A C 1
ATOM 698 O O . THR A 1 89 ? 8.116 7.532 -13.204 1.00 90.38 89 THR A O 1
ATOM 701 N N . THR A 1 90 ? 10.192 7.059 -13.939 1.00 91.50 90 THR A N 1
ATOM 702 C CA . THR A 1 90 ? 10.283 5.732 -13.316 1.00 91.50 90 THR A CA 1
ATOM 703 C C . THR A 1 90 ? 10.066 5.822 -11.805 1.00 91.50 90 THR A C 1
ATOM 705 O O . THR A 1 90 ? 9.228 5.123 -11.261 1.00 91.50 90 THR A O 1
ATOM 708 N N . MET A 1 91 ? 10.765 6.723 -11.110 1.00 93.69 91 MET A N 1
ATOM 709 C CA . MET A 1 91 ? 10.602 6.886 -9.663 1.00 93.69 91 MET A CA 1
ATOM 710 C C . MET A 1 91 ? 9.165 7.244 -9.276 1.00 93.69 91 MET A C 1
ATOM 712 O O . MET A 1 91 ? 8.662 6.700 -8.301 1.00 93.69 91 MET A O 1
ATOM 716 N N . ILE A 1 92 ? 8.509 8.149 -10.011 1.00 93.44 92 ILE A N 1
ATOM 717 C CA . ILE A 1 92 ? 7.117 8.533 -9.732 1.00 93.44 92 ILE A CA 1
ATOM 718 C C . ILE A 1 92 ? 6.189 7.324 -9.908 1.00 93.44 92 ILE A C 1
ATOM 720 O O . ILE A 1 92 ? 5.382 7.060 -9.020 1.00 93.44 92 ILE A O 1
ATOM 724 N N . HIS A 1 93 ? 6.347 6.573 -11.001 1.00 94.38 93 HIS A N 1
ATOM 725 C CA . HIS A 1 93 ? 5.575 5.364 -11.295 1.00 94.38 93 HIS A CA 1
ATOM 726 C C . HIS A 1 93 ? 5.729 4.306 -10.190 1.00 94.38 93 HIS A C 1
ATOM 728 O O . HIS A 1 93 ? 4.752 3.881 -9.577 1.00 94.38 93 HIS A O 1
ATOM 734 N N . GLU A 1 94 ? 6.966 3.947 -9.839 1.00 93.94 94 GLU A N 1
ATOM 735 C CA . GLU A 1 94 ? 7.202 2.906 -8.834 1.00 93.94 94 GLU A CA 1
ATOM 736 C C . GLU A 1 94 ? 6.797 3.337 -7.419 1.00 93.94 94 GLU A C 1
ATOM 738 O O . GLU A 1 94 ? 6.320 2.530 -6.618 1.00 93.94 94 GLU A O 1
ATOM 743 N N . VAL A 1 95 ? 6.946 4.625 -7.087 1.00 94.12 95 VAL A N 1
ATOM 744 C CA . VAL A 1 95 ? 6.390 5.166 -5.840 1.00 94.12 95 VAL A CA 1
ATOM 745 C C . VAL A 1 95 ? 4.865 5.092 -5.857 1.00 94.12 95 VAL A C 1
ATOM 747 O O . VAL A 1 95 ? 4.288 4.804 -4.814 1.00 94.12 95 VAL A O 1
ATOM 750 N N . GLY A 1 96 ? 4.217 5.270 -7.011 1.00 93.44 96 GLY A N 1
ATOM 751 C CA . GLY A 1 96 ? 2.789 5.010 -7.200 1.00 93.44 96 GLY A CA 1
ATOM 752 C C . GLY A 1 96 ? 2.401 3.607 -6.728 1.00 93.44 96 GLY A C 1
ATOM 753 O O . GLY A 1 96 ? 1.554 3.462 -5.843 1.00 93.44 96 GLY A O 1
ATOM 754 N N . HIS A 1 97 ? 3.094 2.568 -7.205 1.00 92.75 97 HIS A N 1
ATOM 755 C CA . HIS A 1 97 ? 2.894 1.198 -6.712 1.00 92.75 97 HIS A CA 1
ATOM 756 C C . HIS A 1 97 ? 3.126 1.049 -5.205 1.00 92.75 97 HIS A C 1
ATOM 758 O O . HIS A 1 97 ? 2.403 0.310 -4.516 1.00 92.75 97 HIS A O 1
ATOM 764 N N . HIS A 1 98 ? 4.119 1.768 -4.677 1.00 92.62 98 HIS A N 1
ATOM 765 C CA . HIS A 1 98 ? 4.416 1.823 -3.249 1.00 92.62 98 HIS A CA 1
ATOM 766 C C . HIS A 1 98 ? 3.321 2.522 -2.433 1.00 92.62 98 HIS A C 1
ATOM 768 O O . HIS A 1 98 ? 3.092 2.175 -1.283 1.00 92.62 98 HIS A O 1
ATOM 774 N N . VAL A 1 99 ? 2.554 3.441 -3.007 1.00 90.50 99 VAL A N 1
ATOM 775 C CA . VAL A 1 99 ? 1.395 4.051 -2.333 1.00 90.50 99 VAL A CA 1
ATOM 776 C C . VAL A 1 99 ? 0.069 3.419 -2.751 1.00 90.50 99 VAL A C 1
ATOM 778 O O . VAL A 1 99 ? -0.988 4.013 -2.585 1.00 90.50 99 VAL A O 1
ATOM 781 N N . SER A 1 100 ? 0.115 2.154 -3.181 1.00 88.50 100 SER A N 1
ATOM 782 C CA . SER A 1 100 ? -1.049 1.311 -3.496 1.00 88.50 100 SER A CA 1
ATOM 783 C C . SER A 1 100 ? -1.723 1.583 -4.837 1.00 88.50 100 SER A C 1
ATOM 785 O O . SER A 1 100 ? -2.878 1.212 -4.998 1.00 88.50 100 SER A O 1
ATOM 787 N N . MET A 1 101 ? -1.018 2.162 -5.807 1.00 91.19 101 MET A N 1
ATOM 788 C CA . MET A 1 101 ? -1.527 2.239 -7.175 1.00 91.19 101 MET A CA 1
ATOM 789 C C . MET A 1 101 ? -1.228 0.949 -7.953 1.00 91.19 101 MET A C 1
ATOM 791 O O . MET A 1 101 ? -0.161 0.346 -7.814 1.00 91.19 101 MET A O 1
ATOM 795 N N . SER A 1 102 ? -2.167 0.502 -8.775 1.00 89.25 102 SER A N 1
ATOM 796 C CA . SER A 1 102 ? -1.983 -0.568 -9.757 1.00 89.25 102 SER A CA 1
ATOM 797 C C . SER A 1 102 ? -1.919 0.019 -11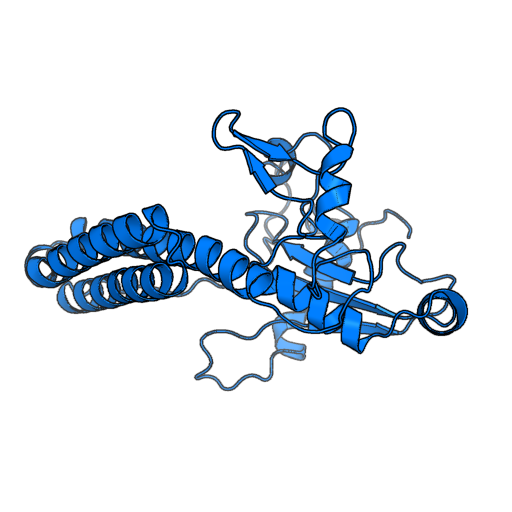.157 1.00 89.25 102 SER A C 1
ATOM 799 O O . SER A 1 102 ? -2.384 1.137 -11.395 1.00 89.25 102 SER A O 1
ATOM 801 N N . HIS A 1 103 ? -1.428 -0.760 -12.112 1.00 91.81 103 HIS A N 1
ATOM 802 C CA . HIS A 1 103 ? -1.664 -0.404 -13.496 1.00 91.81 103 HIS A CA 1
ATOM 803 C C . HIS A 1 103 ? -3.150 -0.398 -13.847 1.00 91.81 103 HIS A C 1
ATOM 805 O O . HIS A 1 103 ? -3.933 -1.146 -13.248 1.00 91.81 103 HIS A O 1
ATOM 811 N N . PRO A 1 104 ? -3.537 0.365 -14.882 1.00 91.06 104 PRO A N 1
ATOM 812 C CA . PRO A 1 104 ? -4.867 0.296 -15.472 1.00 91.06 104 PRO A CA 1
ATOM 813 C C . PRO A 1 104 ? -5.249 -1.076 -16.040 1.00 91.06 104 PRO A C 1
ATOM 815 O O . PRO A 1 104 ? -6.437 -1.369 -16.178 1.00 91.06 104 PRO A O 1
ATOM 818 N N . HIS A 1 105 ? -4.262 -1.899 -16.400 1.00 89.88 105 HIS A N 1
ATOM 819 C CA . HIS A 1 105 ? -4.464 -3.218 -16.998 1.00 89.88 105 HIS A CA 1
ATOM 820 C C . HIS A 1 105 ? -4.383 -4.382 -15.995 1.00 89.88 105 HIS A C 1
ATOM 822 O O . HIS A 1 105 ? -4.646 -5.524 -16.378 1.00 89.88 105 HIS A O 1
ATOM 828 N N . ASP A 1 106 ? -4.087 -4.091 -14.726 1.00 87.31 106 ASP A N 1
ATOM 829 C CA . ASP A 1 106 ? -4.018 -5.074 -13.646 1.00 87.31 106 ASP A CA 1
ATOM 830 C C . ASP A 1 106 ? -5.251 -5.001 -12.748 1.00 87.31 106 ASP A C 1
ATOM 832 O O . ASP A 1 106 ? -5.905 -3.962 -12.612 1.00 87.31 106 ASP A O 1
ATOM 836 N N . GLY A 1 107 ? -5.563 -6.106 -12.078 1.00 82.44 107 GLY A N 1
ATOM 837 C CA . GLY A 1 107 ? -6.596 -6.092 -11.055 1.00 82.44 107 GLY A CA 1
ATOM 838 C C . GLY A 1 107 ? -6.796 -7.420 -10.350 1.00 82.44 107 GLY A C 1
ATOM 839 O O . GLY A 1 107 ? -6.077 -8.392 -10.562 1.00 82.44 107 GLY A O 1
ATOM 840 N N . PHE A 1 108 ? -7.804 -7.439 -9.482 1.00 83.94 108 PHE A N 1
ATOM 841 C CA . PHE A 1 108 ? -8.224 -8.619 -8.739 1.00 83.94 108 PHE A CA 1
ATOM 842 C C . PHE A 1 108 ? -9.698 -8.896 -9.022 1.00 83.94 108 PHE A C 1
ATOM 844 O O . PHE A 1 108 ? -10.552 -8.033 -8.803 1.00 83.94 108 PHE A O 1
ATOM 851 N N . ASP A 1 109 ? -9.996 -10.103 -9.492 1.00 82.56 109 ASP A N 1
ATOM 852 C CA . ASP A 1 109 ? -11.359 -10.591 -9.651 1.00 82.56 109 ASP A CA 1
ATOM 853 C C . ASP A 1 109 ? -11.806 -11.276 -8.354 1.00 82.56 109 ASP A C 1
ATOM 855 O O . ASP A 1 109 ? -11.343 -12.363 -8.003 1.00 82.56 109 ASP A O 1
ATOM 859 N N . TYR A 1 110 ? -12.733 -10.639 -7.635 1.00 79.12 110 TYR A N 1
ATOM 860 C CA . TYR A 1 110 ? -13.249 -11.162 -6.372 1.00 79.12 110 TYR A CA 1
ATOM 861 C C . TYR A 1 110 ? -14.152 -12.394 -6.547 1.00 79.12 110 TYR A C 1
ATOM 863 O O . TYR A 1 110 ? -14.315 -13.153 -5.590 1.00 79.12 110 TYR A O 1
ATOM 871 N N . GLU A 1 111 ? -14.747 -12.606 -7.727 1.00 86.94 111 GLU A N 1
ATOM 872 C CA . GLU A 1 111 ? -15.669 -13.722 -7.974 1.00 86.94 111 GLU A CA 1
ATOM 873 C C . GLU A 1 111 ? -14.913 -15.039 -8.111 1.00 86.94 111 GLU A C 1
ATOM 875 O O . GLU A 1 111 ? -15.352 -16.083 -7.619 1.00 86.94 111 GLU A O 1
ATOM 880 N N . THR A 1 112 ? -13.753 -14.982 -8.760 1.00 84.12 112 THR A N 1
ATOM 881 C CA . THR A 1 112 ? -12.866 -16.133 -8.941 1.00 84.12 112 THR A CA 1
ATOM 882 C C . THR A 1 112 ? -11.713 -16.157 -7.938 1.00 84.12 112 THR A C 1
ATOM 884 O O . THR A 1 112 ? -11.089 -17.203 -7.747 1.00 84.12 112 THR A O 1
ATOM 887 N N . GLY A 1 113 ? -11.469 -15.046 -7.239 1.00 82.19 113 GLY A N 1
ATOM 888 C CA . GLY A 1 113 ? -10.423 -14.904 -6.232 1.00 82.19 113 GLY A CA 1
ATOM 889 C C . GLY A 1 113 ? -9.016 -14.887 -6.824 1.00 82.19 113 GLY A C 1
ATOM 890 O O . GLY A 1 113 ? -8.086 -15.356 -6.163 1.00 82.19 113 GLY A O 1
ATOM 891 N N . VAL A 1 114 ? -8.861 -14.405 -8.060 1.00 80.75 114 VAL A N 1
ATOM 892 C CA . VAL A 1 114 ? -7.581 -14.392 -8.779 1.00 80.75 114 VAL A CA 1
ATOM 893 C C . VAL A 1 114 ? -7.153 -12.972 -9.123 1.00 80.75 114 VAL A C 1
ATOM 895 O O . VAL A 1 114 ? -7.966 -12.132 -9.508 1.00 80.75 114 VAL A O 1
ATOM 898 N N . ASP A 1 115 ? -5.852 -12.725 -9.008 1.00 81.00 115 ASP A N 1
ATOM 899 C CA . ASP A 1 115 ? -5.229 -11.592 -9.682 1.00 81.00 115 ASP A CA 1
ATOM 900 C C . ASP A 1 115 ? -5.261 -11.853 -11.194 1.00 81.00 115 ASP A C 1
ATOM 902 O O . ASP A 1 115 ? -5.072 -12.991 -11.641 1.00 81.00 115 ASP A O 1
ATOM 906 N N . TYR A 1 116 ? -5.494 -10.807 -11.977 1.00 82.94 116 TYR A N 1
ATOM 907 C CA . TYR A 1 116 ? -5.365 -10.858 -13.422 1.00 82.94 116 TYR A CA 1
ATOM 908 C C . TYR A 1 116 ? -4.364 -9.822 -13.925 1.00 82.94 116 TYR A C 1
ATOM 910 O O . TYR A 1 116 ? -4.231 -8.735 -13.368 1.00 82.94 116 TYR A O 1
ATOM 918 N N . GLU A 1 117 ? -3.717 -10.179 -15.027 1.00 84.62 117 GLU A N 1
ATOM 919 C CA . GLU A 1 117 ? -2.827 -9.331 -15.815 1.00 84.62 117 GLU A CA 1
ATOM 920 C C . GLU A 1 117 ? -3.278 -9.366 -17.282 1.00 84.62 117 GLU A C 1
ATOM 922 O O . GLU A 1 117 ? -4.111 -10.193 -17.684 1.00 84.62 117 GLU A O 1
ATOM 927 N N . ALA A 1 118 ? -2.704 -8.499 -18.112 1.00 88.62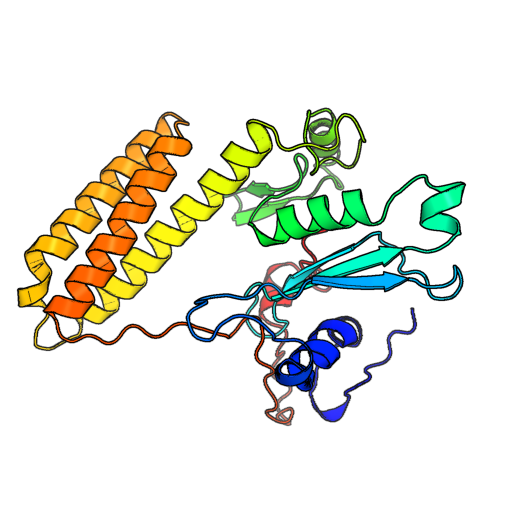 118 ALA A N 1
ATOM 928 C CA . ALA A 1 118 ? -3.007 -8.421 -19.536 1.00 88.62 118 ALA A CA 1
ATOM 929 C C . ALA A 1 118 ? -2.355 -9.553 -20.364 1.00 88.62 118 ALA A C 1
ATOM 931 O O . ALA A 1 118 ? -1.606 -9.332 -21.320 1.00 88.62 118 ALA A O 1
ATOM 932 N N . ALA A 1 119 ? -2.669 -10.802 -20.022 1.00 87.25 119 ALA A N 1
ATOM 933 C CA . ALA A 1 119 ? -2.141 -12.007 -20.655 1.00 87.25 119 ALA A CA 1
ATOM 934 C C . ALA A 1 119 ? -3.250 -12.976 -21.095 1.00 87.25 119 ALA A C 1
ATOM 936 O O . ALA A 1 119 ? -4.397 -12.898 -20.655 1.00 87.25 119 ALA A O 1
ATOM 937 N N . ASP A 1 120 ? -2.902 -13.908 -21.986 1.00 90.44 120 ASP A N 1
ATOM 938 C CA . ASP A 1 120 ? -3.765 -14.999 -22.455 1.00 90.44 120 ASP A CA 1
ATOM 939 C C . ASP A 1 120 ? -5.195 -14.551 -22.831 1.00 90.44 120 ASP A C 1
ATOM 941 O O . ASP A 1 120 ? -5.388 -13.692 -23.694 1.00 90.44 120 ASP A O 1
ATOM 945 N N . SER A 1 121 ? -6.224 -15.133 -22.205 1.00 89.94 121 SER A N 1
ATOM 946 C CA . SER A 1 121 ? -7.630 -14.793 -22.454 1.00 89.94 121 SER A CA 1
ATOM 947 C C . SER A 1 121 ? -8.010 -13.380 -22.006 1.00 89.94 121 SER A C 1
ATOM 949 O O . SER A 1 121 ? -9.058 -12.881 -22.411 1.00 89.94 121 SER A O 1
ATOM 951 N N . LEU A 1 122 ? -7.173 -12.743 -21.187 1.00 89.88 122 LEU A N 1
ATOM 952 C CA . LEU A 1 122 ? -7.352 -11.397 -20.650 1.00 89.88 122 LEU A CA 1
ATOM 953 C C . LEU A 1 122 ? -6.447 -10.371 -21.344 1.00 89.88 122 LEU A C 1
ATOM 955 O O . LEU A 1 122 ? -6.357 -9.232 -20.903 1.00 89.88 122 LEU A O 1
ATOM 959 N N . TYR A 1 123 ? -5.852 -10.714 -22.494 1.00 91.12 123 TYR A N 1
ATOM 960 C CA . TYR A 1 123 ? -5.025 -9.794 -23.286 1.00 91.12 123 TYR A CA 1
ATOM 961 C C . TYR A 1 123 ? -5.731 -8.467 -23.635 1.00 91.12 123 TYR A C 1
ATOM 963 O O . TYR A 1 123 ? -5.079 -7.449 -23.850 1.00 91.12 123 TYR A O 1
ATOM 971 N N . PHE A 1 124 ? -7.069 -8.439 -23.667 1.00 92.62 124 PHE A N 1
ATOM 972 C CA . PHE A 1 124 ? -7.832 -7.202 -23.872 1.00 92.62 124 PHE A CA 1
ATOM 973 C C . PHE A 1 124 ? -7.625 -6.158 -22.756 1.00 92.62 124 PHE A C 1
ATOM 975 O O . PHE A 1 124 ? -7.887 -4.977 -22.994 1.00 92.62 124 PHE A O 1
ATOM 982 N N . ALA A 1 125 ? -7.147 -6.557 -21.572 1.00 92.25 125 ALA A N 1
ATOM 983 C CA . ALA A 1 125 ? -6.872 -5.654 -20.457 1.00 92.25 125 ALA A CA 1
ATOM 984 C C . ALA A 1 125 ? -5.790 -4.610 -20.792 1.00 92.25 125 ALA A C 1
ATOM 986 O O . ALA A 1 125 ? -5.862 -3.504 -20.269 1.00 92.25 125 ALA A O 1
ATOM 987 N N . TRP A 1 126 ? -4.903 -4.874 -21.768 1.00 92.00 126 TRP A N 1
ATOM 988 C CA . TRP A 1 126 ? -3.964 -3.875 -22.317 1.00 92.00 126 TRP A CA 1
ATOM 989 C C . TRP A 1 126 ? -4.648 -2.596 -22.817 1.00 92.00 126 TRP A C 1
ATOM 991 O O . TRP A 1 126 ? -4.023 -1.545 -22.906 1.00 92.00 126 TRP A O 1
ATOM 1001 N N . SER A 1 127 ? -5.941 -2.654 -23.154 1.00 91.88 127 SER A N 1
ATOM 1002 C CA . SER A 1 127 ? -6.711 -1.453 -23.496 1.00 91.88 127 SER A CA 1
ATOM 1003 C C . SER A 1 127 ? -6.788 -0.431 -22.354 1.00 91.88 127 SER A C 1
ATOM 1005 O O . SER A 1 127 ? -6.964 0.754 -22.635 1.00 91.88 127 SER A O 1
ATOM 1007 N N . GLY A 1 128 ? -6.596 -0.861 -21.101 1.00 89.62 128 GLY A N 1
ATOM 1008 C CA . GLY A 1 128 ? -6.528 0.004 -19.924 1.00 89.62 128 GLY A CA 1
ATOM 1009 C C . GLY A 1 128 ? -5.405 1.038 -19.997 1.00 89.62 128 GLY A C 1
ATOM 1010 O O . GLY A 1 128 ? -5.592 2.157 -19.533 1.00 89.62 128 GLY A O 1
ATOM 1011 N N . ASP A 1 129 ? -4.292 0.730 -20.669 1.00 90.50 129 ASP A N 1
ATOM 1012 C CA . ASP A 1 129 ? -3.177 1.674 -20.835 1.00 90.50 129 ASP A CA 1
ATOM 1013 C C . ASP A 1 129 ? -3.533 2.893 -21.694 1.00 90.50 129 ASP A C 1
ATOM 1015 O O . ASP A 1 129 ? -2.818 3.894 -21.714 1.00 90.50 129 ASP A O 1
ATOM 1019 N N . GLN A 1 130 ? -4.681 2.872 -22.375 1.00 89.50 130 GLN A N 1
ATOM 1020 C CA . GLN A 1 130 ? -5.228 4.048 -23.052 1.00 89.50 130 GLN A CA 1
ATOM 1021 C C . GLN A 1 130 ? -5.928 5.002 -22.065 1.00 89.50 130 GLN A C 1
ATOM 1023 O O . GLN A 1 130 ? -6.926 5.641 -22.406 1.00 89.50 130 GLN A O 1
ATOM 1028 N N . HIS A 1 131 ? -5.409 5.094 -20.838 1.00 87.12 131 HIS A N 1
ATOM 1029 C CA . HIS A 1 131 ? -5.866 5.984 -19.782 1.00 87.12 131 HIS A CA 1
ATOM 1030 C C . HIS A 1 131 ? -4.820 7.061 -19.472 1.00 87.12 131 HIS A C 1
ATOM 1032 O O . HIS A 1 131 ? -3.618 6.873 -19.633 1.00 87.12 131 HIS A O 1
ATOM 1038 N N . ASN A 1 132 ? -5.291 8.216 -19.016 1.00 90.38 132 ASN A N 1
ATOM 1039 C CA . ASN A 1 132 ? -4.454 9.336 -18.612 1.00 90.38 132 ASN A CA 1
ATOM 1040 C C . ASN A 1 132 ? -3.870 9.068 -17.214 1.00 90.38 132 ASN A C 1
ATOM 1042 O O . ASN A 1 132 ? -4.437 9.562 -16.254 1.00 90.38 132 ASN A O 1
ATOM 1046 N N . SER A 1 133 ? -2.790 8.295 -17.083 1.00 92.06 133 SER A N 1
ATOM 1047 C CA . SER A 1 133 ? -2.185 7.937 -15.788 1.00 92.06 133 SER A CA 1
ATOM 1048 C C . SER A 1 133 ? -0.677 7.696 -15.921 1.00 92.06 133 SER A C 1
ATOM 1050 O O . SER A 1 133 ? -0.234 7.099 -16.905 1.00 92.06 133 SER A O 1
ATOM 1052 N N . ILE A 1 134 ? 0.095 8.095 -14.901 1.00 92.25 134 ILE A N 1
ATOM 1053 C CA . ILE A 1 134 ? 1.522 7.753 -14.780 1.00 92.25 134 ILE A CA 1
ATOM 1054 C C . ILE A 1 134 ? 1.747 6.243 -14.618 1.00 92.25 134 ILE A C 1
ATOM 1056 O O . ILE A 1 134 ? 2.837 5.762 -14.905 1.00 92.25 134 ILE A O 1
ATOM 1060 N N . MET A 1 135 ? 0.722 5.492 -14.205 1.00 92.94 135 MET A N 1
ATOM 1061 C CA . MET A 1 135 ? 0.733 4.034 -14.060 1.00 92.94 135 MET A CA 1
ATOM 1062 C C . MET A 1 135 ? 0.452 3.299 -15.382 1.00 92.94 135 MET A C 1
ATOM 1064 O O . MET A 1 135 ? 0.271 2.091 -15.385 1.00 92.94 135 MET A O 1
ATOM 1068 N N . SER A 1 136 ? 0.364 3.991 -16.517 1.00 90.44 136 SER A N 1
ATOM 1069 C CA . SER A 1 136 ? 0.203 3.342 -17.822 1.00 90.44 136 SER A CA 1
ATOM 1070 C C . SER A 1 136 ? 1.553 2.956 -18.433 1.00 90.44 136 SER A C 1
ATOM 1072 O O . SER A 1 136 ? 2.531 3.688 -18.296 1.00 90.44 136 SER A O 1
ATOM 1074 N N . TYR A 1 137 ? 1.601 1.855 -19.191 1.00 86.44 137 TYR A N 1
ATOM 1075 C CA . TYR A 1 137 ? 2.753 1.557 -20.058 1.00 86.44 137 TYR A CA 1
ATOM 1076 C C . TYR A 1 137 ? 2.746 2.353 -21.371 1.00 86.44 137 TYR A C 1
ATOM 1078 O O . TYR A 1 137 ? 3.751 2.381 -22.085 1.00 86.44 137 TYR A O 1
ATOM 1086 N N . ILE A 1 138 ? 1.634 3.012 -21.708 1.00 85.62 138 ILE A N 1
ATOM 1087 C CA . ILE A 1 138 ? 1.586 3.996 -22.790 1.00 85.62 138 ILE A CA 1
ATOM 1088 C C . ILE A 1 138 ? 1.748 5.379 -22.165 1.00 85.62 138 ILE A C 1
ATOM 1090 O O . ILE A 1 138 ? 0.862 5.854 -21.459 1.00 85.62 138 ILE A O 1
ATOM 1094 N N . ASP A 1 139 ? 2.850 6.053 -22.498 1.00 81.25 139 ASP A N 1
ATOM 1095 C CA . ASP A 1 139 ? 3.173 7.407 -22.035 1.00 81.25 139 ASP A CA 1
ATOM 1096 C C . ASP A 1 139 ? 2.204 8.470 -22.607 1.00 81.25 139 ASP A C 1
ATOM 1098 O O . ASP A 1 139 ? 2.548 9.248 -23.501 1.00 81.25 139 ASP A O 1
ATOM 1102 N N . LEU A 1 140 ? 0.961 8.501 -22.117 1.00 79.94 140 LEU A N 1
ATOM 1103 C CA . LEU A 1 140 ? -0.041 9.517 -22.462 1.00 79.94 140 LEU A CA 1
ATOM 1104 C C . LEU A 1 140 ? 0.104 10.778 -21.598 1.00 79.94 140 LEU A C 1
ATOM 1106 O O . LEU A 1 140 ? -0.148 11.885 -22.079 1.00 79.94 140 LEU A O 1
ATOM 1110 N N . ASN A 1 141 ? 0.524 10.614 -20.341 1.00 83.06 141 ASN A N 1
ATOM 1111 C CA . ASN A 1 141 ? 0.856 11.682 -19.402 1.00 83.06 141 ASN A CA 1
ATOM 1112 C C . ASN A 1 141 ? 1.983 11.227 -18.459 1.00 83.06 141 ASN A C 1
ATOM 1114 O O . ASN A 1 141 ? 2.311 10.045 -18.431 1.00 83.06 141 ASN A O 1
ATOM 1118 N N . TRP A 1 142 ? 2.526 12.154 -17.664 1.00 85.19 142 TRP A N 1
ATOM 1119 C CA . TRP A 1 142 ? 3.461 11.843 -16.574 1.00 85.19 142 TRP A CA 1
ATOM 1120 C C . TRP A 1 142 ? 2.982 12.395 -15.221 1.00 85.19 142 TRP A C 1
ATOM 1122 O O . TRP A 1 142 ? 3.793 12.857 -14.418 1.00 85.19 142 TRP A O 1
ATOM 1132 N N . ASP A 1 143 ? 1.668 12.421 -15.002 1.00 88.25 143 ASP A N 1
ATOM 1133 C CA . ASP A 1 143 ? 1.049 12.994 -13.802 1.00 88.25 143 ASP A CA 1
ATOM 1134 C C . ASP A 1 143 ? -0.053 12.073 -13.269 1.00 88.25 143 ASP A C 1
ATOM 1136 O O . ASP A 1 143 ? -0.538 11.181 -13.971 1.00 88.25 143 ASP A O 1
ATOM 1140 N N . PHE A 1 144 ? -0.459 12.299 -12.025 1.00 91.31 144 PHE A N 1
ATOM 1141 C CA . PHE A 1 144 ? -1.574 11.587 -11.421 1.00 91.31 144 PHE A CA 1
ATOM 1142 C C . PHE A 1 144 ? -2.910 12.174 -11.882 1.00 91.31 144 PHE A C 1
ATOM 1144 O O . PHE A 1 144 ? -3.085 13.381 -12.052 1.00 91.31 144 PHE A O 1
ATOM 1151 N N . SER A 1 145 ? -3.876 11.292 -12.075 1.00 91.44 145 SER A N 1
ATOM 1152 C CA . SER A 1 145 ? -5.229 11.592 -12.521 1.00 91.44 145 SER A CA 1
ATOM 1153 C C . SER A 1 145 ? -6.270 11.128 -11.509 1.00 91.44 145 SER A C 1
ATOM 1155 O O . SER A 1 145 ? -5.946 10.504 -10.498 1.00 91.44 145 SER A O 1
ATOM 1157 N N . GLN A 1 146 ? -7.544 11.363 -11.830 1.00 91.88 146 GLN A N 1
ATOM 1158 C CA . GLN A 1 146 ? -8.652 10.807 -11.058 1.00 91.88 146 GLN A CA 1
ATOM 1159 C C . GLN A 1 146 ? -8.570 9.279 -10.955 1.00 91.88 146 GLN A C 1
ATOM 1161 O O . GLN A 1 146 ? -8.863 8.738 -9.900 1.00 91.88 146 GLN A O 1
ATOM 1166 N N . PHE A 1 147 ? -8.127 8.575 -12.004 1.00 90.19 147 PHE A N 1
ATOM 1167 C CA . PHE A 1 147 ? -7.986 7.119 -11.939 1.00 90.19 147 PHE A CA 1
ATOM 1168 C C . PHE A 1 147 ? -6.960 6.693 -10.890 1.00 90.19 147 PHE A C 1
ATOM 1170 O O . PHE A 1 147 ? -7.212 5.754 -10.141 1.00 90.19 147 PHE A O 1
ATOM 1177 N N . ASP A 1 148 ? -5.832 7.397 -10.808 1.00 93.19 148 ASP A N 1
ATOM 1178 C CA . ASP A 1 148 ? -4.777 7.107 -9.836 1.00 93.19 148 ASP A CA 1
ATOM 1179 C C . ASP A 1 148 ? -5.253 7.384 -8.405 1.00 93.19 148 ASP A C 1
ATOM 1181 O O . ASP A 1 148 ? -5.022 6.581 -7.498 1.00 93.19 148 ASP A O 1
ATOM 1185 N N . GLN A 1 149 ? -5.974 8.495 -8.219 1.00 93.88 149 GLN A N 1
ATOM 1186 C CA . GLN A 1 149 ? -6.595 8.853 -6.946 1.00 93.88 149 GLN A CA 1
ATOM 1187 C C . GLN A 1 149 ? -7.646 7.819 -6.524 1.00 93.88 149 GLN A C 1
ATOM 1189 O O . GLN A 1 149 ? -7.588 7.318 -5.404 1.00 93.88 149 GLN A O 1
ATOM 1194 N N . ASP A 1 150 ? -8.562 7.448 -7.419 1.00 93.62 150 ASP A N 1
ATOM 1195 C CA . ASP A 1 150 ? -9.610 6.455 -7.164 1.00 93.62 150 ASP A CA 1
ATOM 1196 C C . ASP A 1 150 ? -9.008 5.087 -6.841 1.00 93.62 150 ASP A C 1
ATOM 1198 O O . ASP A 1 150 ? -9.438 4.407 -5.907 1.00 93.62 150 ASP A O 1
ATOM 1202 N N . ASN A 1 151 ? -7.988 4.678 -7.596 1.00 90.88 151 ASN A N 1
ATOM 1203 C CA . ASN A 1 151 ? -7.291 3.420 -7.381 1.00 90.88 151 ASN A CA 1
ATOM 1204 C C . ASN A 1 151 ? -6.643 3.389 -5.988 1.00 90.88 151 ASN A C 1
ATOM 1206 O O . ASN A 1 151 ? -6.950 2.495 -5.194 1.00 90.88 151 ASN A O 1
ATOM 1210 N N . MET A 1 152 ? -5.852 4.410 -5.646 1.00 94.00 152 MET A N 1
ATOM 1211 C CA . MET A 1 152 ? -5.242 4.544 -4.322 1.00 94.00 152 MET A CA 1
ATOM 1212 C C . MET A 1 152 ? -6.297 4.572 -3.207 1.00 94.00 152 MET A C 1
ATOM 1214 O O . MET A 1 152 ? -6.174 3.836 -2.224 1.00 94.00 152 MET A O 1
ATOM 1218 N N . ASN A 1 153 ? -7.356 5.371 -3.362 1.00 96.00 153 ASN A N 1
ATOM 1219 C CA . ASN A 1 153 ? -8.410 5.520 -2.362 1.00 96.00 153 ASN A CA 1
ATOM 1220 C C . ASN A 1 153 ? -9.108 4.193 -2.065 1.00 96.00 153 ASN A C 1
ATOM 1222 O O . ASN A 1 153 ? -9.309 3.849 -0.899 1.00 96.00 153 ASN A O 1
ATOM 1226 N N . ARG A 1 154 ? -9.399 3.393 -3.096 1.00 93.44 154 ARG A N 1
ATOM 1227 C CA . ARG A 1 154 ? -10.007 2.068 -2.924 1.00 93.44 154 ARG A CA 1
ATOM 1228 C C . ARG A 1 154 ? -9.136 1.139 -2.082 1.00 93.44 154 ARG A C 1
ATOM 1230 O O . ARG A 1 154 ? -9.636 0.502 -1.150 1.00 93.44 154 ARG A O 1
ATOM 1237 N N . PHE A 1 155 ? -7.839 1.063 -2.386 1.00 91.44 155 PHE A N 1
ATOM 1238 C CA . PHE A 1 155 ? -6.902 0.226 -1.632 1.00 91.44 155 PHE A CA 1
ATOM 1239 C C . PHE A 1 155 ? -6.704 0.726 -0.196 1.00 91.44 155 PHE A C 1
ATOM 1241 O O . PHE A 1 155 ? -6.666 -0.073 0.748 1.00 91.44 155 PHE A O 1
ATOM 1248 N N . MET A 1 156 ? -6.608 2.041 -0.008 1.00 94.19 156 MET A N 1
ATOM 1249 C CA . MET A 1 156 ? -6.395 2.640 1.307 1.00 94.19 156 MET A CA 1
ATOM 1250 C C . MET A 1 156 ? -7.633 2.539 2.200 1.00 94.19 156 MET A C 1
ATOM 1252 O O . MET A 1 156 ? -7.487 2.200 3.375 1.00 94.19 156 MET A O 1
ATOM 1256 N N . ALA A 1 157 ? -8.843 2.709 1.661 1.00 96.81 157 ALA A N 1
ATOM 1257 C CA . ALA A 1 157 ? -10.084 2.495 2.405 1.00 96.81 157 ALA A CA 1
ATOM 1258 C C . ALA A 1 157 ? -10.162 1.059 2.952 1.00 96.81 157 ALA A C 1
ATOM 1260 O O . ALA A 1 157 ? -10.343 0.846 4.154 1.00 96.81 157 ALA A O 1
ATOM 1261 N N . ALA A 1 158 ? -9.910 0.057 2.100 1.00 93.88 158 ALA A N 1
ATOM 1262 C CA . ALA A 1 158 ? -9.866 -1.343 2.522 1.00 93.88 158 ALA A CA 1
ATOM 1263 C C . ALA A 1 158 ? -8.784 -1.599 3.590 1.00 93.88 158 ALA A C 1
ATOM 1265 O O . ALA A 1 158 ? -9.002 -2.360 4.541 1.00 93.88 158 ALA A O 1
ATOM 1266 N N . THR A 1 159 ? -7.626 -0.945 3.465 1.00 93.12 159 THR A N 1
ATOM 1267 C CA . THR A 1 159 ? -6.515 -1.054 4.420 1.00 93.12 159 THR A CA 1
ATOM 1268 C C . THR A 1 159 ? -6.874 -0.465 5.782 1.00 93.12 159 THR A C 1
ATOM 1270 O O . THR A 1 159 ? -6.665 -1.129 6.803 1.00 93.12 159 THR A O 1
ATOM 1273 N N . TYR A 1 160 ? -7.459 0.734 5.822 1.00 97.50 160 TYR A N 1
ATOM 1274 C CA . TYR A 1 160 ? -7.898 1.367 7.063 1.00 97.50 160 TYR A CA 1
ATOM 1275 C C . TYR A 1 160 ? -8.985 0.552 7.760 1.00 97.50 160 TYR A C 1
ATOM 1277 O O . TYR A 1 160 ? -8.820 0.230 8.935 1.00 97.50 160 TYR A O 1
ATOM 1285 N N . ILE A 1 161 ? -10.017 0.099 7.040 1.00 98.44 161 ILE A N 1
ATOM 1286 C CA . ILE A 1 161 ? -11.073 -0.763 7.604 1.00 98.44 161 ILE A CA 1
ATOM 1287 C C . ILE A 1 161 ? -10.478 -2.066 8.155 1.00 98.44 161 ILE A C 1
ATOM 1289 O O . ILE A 1 161 ? -10.822 -2.520 9.250 1.00 98.44 161 ILE A O 1
ATOM 1293 N N . THR A 1 162 ? -9.549 -2.683 7.422 1.00 96.38 162 THR A N 1
ATOM 1294 C CA . THR A 1 162 ? -8.876 -3.909 7.871 1.00 96.38 162 THR A CA 1
ATOM 1295 C C . THR A 1 162 ? -8.084 -3.673 9.156 1.00 96.38 162 THR A C 1
ATOM 1297 O O . THR A 1 162 ? -8.115 -4.504 10.068 1.00 96.38 162 THR A O 1
ATOM 1300 N N . ASN A 1 163 ? -7.362 -2.557 9.253 1.00 95.81 163 ASN A N 1
ATOM 1301 C CA . ASN A 1 163 ? -6.577 -2.233 10.438 1.00 95.81 163 ASN A CA 1
ATOM 1302 C C . ASN A 1 163 ? -7.455 -1.798 11.619 1.00 95.81 163 ASN A C 1
ATOM 1304 O O . ASN A 1 163 ? -7.178 -2.238 12.734 1.00 95.81 163 ASN A O 1
ATOM 1308 N N . ALA A 1 164 ? -8.547 -1.067 11.383 1.00 98.44 164 ALA A N 1
ATOM 1309 C CA . ALA A 1 164 ? -9.559 -0.739 12.388 1.00 98.44 164 ALA A CA 1
ATOM 1310 C C . ALA A 1 164 ? -10.086 -2.020 13.050 1.00 98.44 164 ALA A C 1
ATOM 1312 O O . ALA A 1 164 ? -9.978 -2.201 14.262 1.00 98.44 164 ALA A O 1
ATOM 1313 N N . ASN A 1 165 ? -10.496 -2.999 12.238 1.00 98.44 165 ASN A N 1
ATOM 1314 C CA . ASN A 1 165 ? -10.962 -4.299 12.723 1.00 98.44 165 ASN A CA 1
ATOM 1315 C C . ASN A 1 165 ? -9.889 -5.083 13.500 1.00 98.44 165 ASN A C 1
ATOM 1317 O O . ASN A 1 165 ? -10.192 -5.739 14.500 1.00 98.44 165 ASN A O 1
ATOM 1321 N N . LYS A 1 166 ? -8.616 -5.025 13.081 1.00 97.12 166 LYS A N 1
ATOM 1322 C CA . LYS A 1 166 ? -7.509 -5.657 13.827 1.00 97.12 166 LYS A CA 1
ATOM 1323 C C . LYS A 1 166 ? -7.296 -5.008 15.195 1.00 97.12 166 LYS A C 1
ATOM 1325 O O . LYS A 1 166 ? -7.010 -5.734 16.152 1.00 97.12 166 LYS A O 1
ATOM 1330 N N . VAL A 1 167 ? -7.401 -3.682 15.279 1.00 97.94 167 VAL A N 1
ATOM 1331 C CA . VAL A 1 167 ? -7.289 -2.924 16.532 1.00 97.94 167 VAL A CA 1
ATOM 1332 C C . VAL A 1 167 ? -8.479 -3.240 17.434 1.00 97.94 167 VAL A C 1
ATOM 1334 O O . VAL A 1 167 ? -8.266 -3.738 18.538 1.00 97.94 167 VAL A O 1
ATOM 1337 N N . ALA A 1 168 ? -9.710 -3.111 16.935 1.00 98.19 168 ALA A N 1
ATOM 1338 C CA . ALA A 1 168 ? -10.932 -3.450 17.662 1.00 98.19 168 ALA A CA 1
ATOM 1339 C C . ALA A 1 168 ? -10.891 -4.878 18.230 1.00 98.19 168 ALA A C 1
ATOM 1341 O O . ALA A 1 168 ? -11.190 -5.106 19.399 1.00 98.19 168 ALA A O 1
ATOM 1342 N N . ALA A 1 169 ? -10.416 -5.856 17.451 1.00 98.00 169 ALA A N 1
ATOM 1343 C CA . ALA A 1 169 ? -10.266 -7.227 17.928 1.00 98.00 169 ALA A CA 1
ATOM 1344 C C . ALA A 1 169 ? -9.258 -7.374 19.084 1.00 98.00 169 ALA A C 1
ATOM 1346 O O . ALA A 1 169 ? -9.372 -8.316 19.867 1.00 98.00 169 ALA A O 1
ATOM 1347 N N . ARG A 1 170 ? -8.237 -6.511 19.181 1.00 97.62 170 ARG A N 1
ATOM 1348 C CA . ARG A 1 170 ? -7.324 -6.480 20.338 1.00 97.62 170 ARG A CA 1
ATOM 1349 C C . ARG A 1 170 ? -7.997 -5.853 21.551 1.00 97.62 170 ARG A C 1
ATOM 1351 O O . ARG A 1 170 ? -7.902 -6.446 22.619 1.00 97.62 170 ARG A O 1
ATOM 1358 N N . VAL A 1 171 ? -8.695 -4.737 21.355 1.00 98.25 171 VAL A N 1
ATOM 1359 C CA . VAL A 1 171 ? -9.471 -4.048 22.397 1.00 98.25 171 VAL A CA 1
ATOM 1360 C C . VAL A 1 171 ? -10.501 -4.981 23.020 1.00 98.25 171 VAL A C 1
ATOM 1362 O O . VAL A 1 171 ? -10.502 -5.181 24.222 1.00 98.25 171 VAL A O 1
ATOM 1365 N N . LEU A 1 172 ? -11.287 -5.689 22.207 1.00 97.75 172 LEU A N 1
ATOM 1366 C CA . LEU A 1 172 ? -12.304 -6.633 22.687 1.00 97.75 172 LEU A CA 1
ATOM 1367 C C . LEU A 1 172 ? -11.748 -7.843 23.461 1.00 97.75 172 LEU A C 1
ATOM 1369 O O . LEU A 1 172 ? -12.521 -8.623 24.013 1.00 97.75 172 LEU A O 1
ATOM 1373 N N . ARG A 1 173 ? -10.425 -8.047 23.469 1.00 97.19 173 ARG A N 1
ATOM 1374 C CA . ARG A 1 173 ? -9.754 -9.088 24.263 1.00 97.19 173 ARG A CA 1
ATOM 1375 C C . ARG A 1 173 ? -9.117 -8.553 25.547 1.00 97.19 173 ARG A C 1
ATOM 1377 O O . ARG A 1 173 ? -8.575 -9.373 26.286 1.00 97.19 173 ARG A O 1
ATOM 1384 N N . SER A 1 174 ? -9.112 -7.241 25.784 1.00 96.81 174 SER A N 1
ATOM 1385 C CA . SER A 1 174 ? -8.607 -6.673 27.035 1.00 96.81 174 SER A CA 1
ATOM 1386 C C . SER A 1 174 ? -9.650 -6.780 28.146 1.00 96.81 174 SER A C 1
ATOM 1388 O O . SER A 1 174 ? -10.847 -6.924 27.889 1.00 96.81 174 SER A O 1
ATOM 1390 N N . ASP A 1 175 ? -9.185 -6.713 29.392 1.00 97.12 175 ASP A N 1
ATOM 1391 C CA . ASP A 1 175 ? -10.067 -6.705 30.562 1.00 97.12 175 ASP A CA 1
ATOM 1392 C C . ASP A 1 175 ? -10.880 -5.394 30.652 1.00 97.12 175 ASP A C 1
ATOM 1394 O O . ASP A 1 175 ? -11.989 -5.391 31.191 1.00 97.12 175 ASP A O 1
ATOM 1398 N N . ASP A 1 176 ? -10.378 -4.318 30.034 1.00 96.81 176 ASP A N 1
ATOM 1399 C CA . ASP A 1 176 ? -10.955 -2.967 30.033 1.00 96.81 176 ASP A CA 1
ATOM 1400 C C . ASP A 1 176 ? -11.740 -2.641 28.747 1.00 96.81 176 ASP A C 1
ATOM 1402 O O . ASP A 1 176 ? -12.040 -1.486 28.454 1.00 96.81 176 ASP A O 1
ATOM 1406 N N . ALA A 1 177 ? -12.134 -3.657 27.970 1.00 96.56 177 ALA A N 1
ATOM 1407 C CA . ALA A 1 177 ? -12.825 -3.487 26.686 1.00 96.56 177 ALA A CA 1
ATOM 1408 C C . ALA A 1 177 ? -14.094 -2.608 26.750 1.00 96.56 177 ALA A C 1
ATOM 1410 O O . ALA A 1 177 ? -14.494 -2.020 25.745 1.00 96.56 177 ALA A O 1
ATOM 1411 N N . ASN A 1 178 ? -14.746 -2.527 27.916 1.00 97.56 178 ASN A N 1
ATOM 1412 C CA . ASN A 1 178 ? -15.939 -1.702 28.110 1.00 97.56 178 ASN A CA 1
ATOM 1413 C C . ASN A 1 178 ? -15.646 -0.196 28.064 1.00 97.56 178 ASN A C 1
ATOM 1415 O O . ASN A 1 178 ? -16.543 0.560 27.692 1.00 97.56 178 ASN A O 1
ATOM 1419 N N . GLU A 1 179 ? -14.430 0.234 28.412 1.00 98.00 179 GLU A N 1
ATOM 1420 C CA . GLU A 1 179 ? -14.038 1.649 28.357 1.00 98.00 179 GLU A CA 1
ATOM 1421 C C . GLU A 1 179 ? -14.047 2.155 26.904 1.00 98.00 179 GLU A C 1
ATOM 1423 O O . GLU A 1 179 ? -14.508 3.256 26.623 1.00 98.00 179 GLU A O 1
ATOM 1428 N N . ALA A 1 180 ? -13.712 1.283 25.950 1.00 98.19 180 ALA A N 1
ATOM 1429 C CA . ALA A 1 180 ? -13.691 1.586 24.520 1.00 98.19 180 ALA A CA 1
ATOM 1430 C C . ALA A 1 180 ? -15.056 1.507 23.810 1.00 98.19 180 ALA A C 1
ATOM 1432 O O . ALA A 1 180 ? -15.134 1.683 22.592 1.00 98.19 180 ALA A O 1
ATOM 1433 N N . ALA A 1 181 ? -16.146 1.177 24.514 1.00 98.19 181 ALA A N 1
ATOM 1434 C CA . ALA A 1 181 ? -17.409 0.800 23.871 1.00 98.19 181 ALA A CA 1
ATOM 1435 C C . ALA A 1 181 ? -17.983 1.895 22.952 1.00 98.19 181 ALA A C 1
ATOM 1437 O O . ALA A 1 181 ? -18.569 1.586 21.913 1.00 98.19 181 ALA A O 1
ATOM 1438 N N . GLN A 1 182 ? -17.816 3.169 23.325 1.00 98.56 182 GLN A N 1
ATOM 1439 C CA . GLN A 1 182 ? -18.288 4.298 22.520 1.00 98.56 182 GLN A CA 1
ATOM 1440 C C . GLN A 1 182 ? -17.473 4.455 21.236 1.00 98.56 182 GLN A C 1
ATOM 1442 O O . GLN A 1 182 ? -18.059 4.601 20.162 1.00 98.56 182 GLN A O 1
ATOM 1447 N N . GLU A 1 183 ? -16.147 4.370 21.332 1.00 98.75 183 GLU A N 1
ATOM 1448 C CA . GLU A 1 183 ? -15.266 4.550 20.181 1.00 98.75 183 GLU A CA 1
ATOM 1449 C C . GLU A 1 183 ? -15.332 3.370 19.208 1.00 98.75 183 GLU A C 1
ATOM 1451 O O . GLU A 1 183 ? -15.367 3.574 17.996 1.00 98.75 183 GLU A O 1
ATOM 1456 N N . LEU A 1 184 ? -15.505 2.139 19.702 1.00 98.56 184 LEU A N 1
ATOM 1457 C CA . LEU A 1 184 ? -15.762 0.987 18.832 1.00 98.56 184 LEU A CA 1
ATOM 1458 C C . LEU A 1 184 ? -17.107 1.098 18.098 1.00 98.56 184 LEU A C 1
ATOM 1460 O O . LEU A 1 184 ? -17.194 0.750 16.921 1.00 98.56 184 LEU A O 1
ATOM 1464 N N . ALA A 1 185 ? -18.152 1.614 18.753 1.00 98.75 185 ALA A N 1
ATOM 1465 C CA . ALA A 1 185 ? -19.435 1.865 18.094 1.00 98.75 185 ALA A CA 1
ATOM 1466 C C . ALA A 1 185 ? -19.337 2.985 17.042 1.00 98.75 185 ALA A C 1
ATOM 1468 O O . ALA A 1 185 ? -19.981 2.913 15.993 1.00 98.75 185 ALA A O 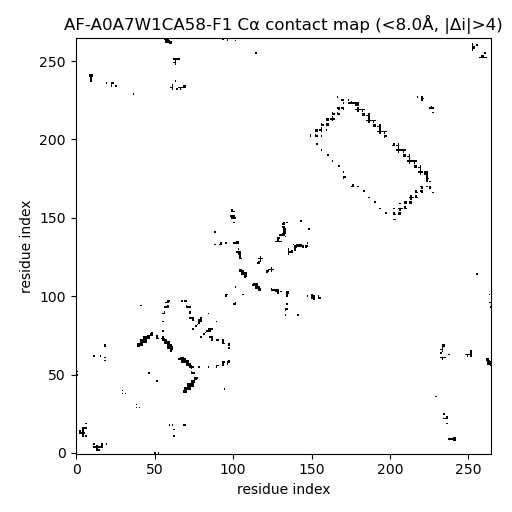1
ATOM 1469 N N . ARG A 1 186 ? -18.521 4.016 17.299 1.00 98.75 186 ARG A N 1
ATOM 1470 C CA . ARG A 1 186 ? -18.230 5.075 16.325 1.00 98.75 186 ARG A CA 1
ATOM 1471 C C . ARG A 1 186 ? -17.446 4.530 15.129 1.00 98.75 186 ARG A C 1
ATOM 1473 O O . ARG A 1 186 ? -17.819 4.821 13.996 1.00 98.75 186 ARG A O 1
ATOM 1480 N N . ALA A 1 187 ? -16.430 3.702 15.368 1.00 98.81 187 ALA A N 1
ATOM 1481 C CA . ALA A 1 187 ? -15.665 3.050 14.311 1.00 98.81 187 ALA A CA 1
ATOM 1482 C C . ALA A 1 187 ? -16.558 2.184 13.406 1.00 98.81 187 ALA A C 1
ATOM 1484 O O . ALA A 1 187 ? -16.465 2.286 12.186 1.00 98.81 187 ALA A O 1
ATOM 1485 N N . ASP A 1 188 ? -17.471 1.394 13.980 1.00 98.75 188 ASP A N 1
ATOM 1486 C CA . ASP A 1 188 ? -18.425 0.576 13.213 1.00 98.75 188 ASP A CA 1
ATOM 1487 C C . ASP A 1 188 ? -19.348 1.435 12.329 1.00 98.75 188 ASP A C 1
ATOM 1489 O O . ASP A 1 188 ? -19.552 1.133 11.152 1.00 98.75 188 ASP A O 1
ATOM 1493 N N . LYS A 1 189 ? -19.832 2.571 12.854 1.00 98.81 189 LYS A N 1
ATOM 1494 C CA . LYS A 1 189 ? -20.616 3.541 12.074 1.00 98.81 189 LYS A CA 1
ATOM 1495 C C . LYS A 1 189 ? -19.826 4.083 10.881 1.00 98.81 189 LYS A C 1
ATOM 1497 O O . LYS A 1 189 ? -20.357 4.099 9.775 1.00 98.81 189 LYS A O 1
ATOM 1502 N N . PHE A 1 190 ? -18.572 4.477 11.092 1.00 98.88 190 PHE A N 1
ATOM 1503 C CA . PHE A 1 190 ? -17.701 4.964 10.021 1.00 98.88 190 PHE A CA 1
ATOM 1504 C C . PHE A 1 190 ? -17.370 3.885 8.982 1.00 98.88 190 PHE A C 1
ATOM 1506 O O . PHE A 1 190 ? -17.296 4.188 7.797 1.00 98.88 190 PHE A O 1
ATOM 1513 N N . ILE A 1 191 ? -17.234 2.616 9.382 1.00 98.81 191 ILE A N 1
ATOM 1514 C CA . ILE A 1 191 ? -17.110 1.505 8.423 1.00 98.81 191 ILE A CA 1
ATOM 1515 C C . ILE A 1 191 ? -18.383 1.393 7.577 1.00 98.81 191 ILE A C 1
ATOM 1517 O O . ILE A 1 191 ? -18.295 1.216 6.363 1.00 98.81 191 ILE A O 1
ATOM 1521 N N . GLY A 1 192 ? -19.562 1.514 8.193 1.00 98.75 192 GLY A N 1
ATOM 1522 C CA . GLY A 1 192 ? -20.838 1.533 7.476 1.00 98.75 192 GLY A CA 1
ATOM 1523 C C . GLY A 1 192 ? -20.939 2.680 6.464 1.00 98.75 192 GLY A C 1
ATOM 1524 O O . GLY A 1 192 ? -21.374 2.452 5.337 1.00 98.75 192 GLY A O 1
ATOM 1525 N N . GLU A 1 193 ? -20.495 3.880 6.844 1.00 98.75 193 GLU A N 1
ATOM 1526 C CA . GLU A 1 193 ? -20.402 5.047 5.954 1.00 98.75 193 GLU A CA 1
ATOM 1527 C C . GLU A 1 193 ? -19.431 4.775 4.800 1.00 98.75 193 GLU A C 1
ATOM 1529 O O . GLU A 1 193 ? -19.835 4.849 3.646 1.00 98.75 193 GLU A O 1
ATOM 1534 N N . ALA A 1 194 ? -18.210 4.312 5.087 1.00 98.69 194 ALA A N 1
ATOM 1535 C CA . ALA A 1 194 ? -17.223 3.982 4.060 1.00 98.69 194 ALA A CA 1
ATOM 1536 C C . ALA A 1 194 ? -17.743 2.956 3.040 1.00 98.69 194 ALA A C 1
ATOM 1538 O O . ALA A 1 194 ? -17.498 3.091 1.846 1.00 98.69 194 ALA A O 1
ATOM 1539 N N . VAL A 1 195 ? -18.477 1.931 3.492 1.00 98.31 195 VAL A N 1
ATOM 1540 C CA . VAL A 1 195 ? -19.104 0.937 2.603 1.00 98.31 195 VAL A CA 1
ATOM 1541 C C . VAL A 1 195 ? -20.199 1.564 1.738 1.00 98.31 195 VAL A C 1
ATOM 1543 O O . VAL A 1 195 ? -20.318 1.199 0.567 1.00 98.31 195 VAL A O 1
ATOM 1546 N N . SER A 1 196 ? -20.986 2.489 2.295 1.00 98.56 196 SER A N 1
ATOM 1547 C CA . SER A 1 196 ? -22.011 3.226 1.551 1.00 98.56 196 SER A CA 1
ATOM 1548 C C . SER A 1 196 ? -21.375 4.052 0.436 1.00 98.56 196 SER A C 1
ATOM 1550 O O . SER A 1 196 ? -21.702 3.832 -0.729 1.00 98.56 196 SER A O 1
ATOM 1552 N N . GLU A 1 197 ? -20.400 4.899 0.767 1.00 98.44 197 GLU A N 1
ATOM 1553 C CA . GLU A 1 197 ? -19.718 5.769 -0.202 1.00 98.44 197 GLU A CA 1
ATOM 1554 C C . GLU A 1 197 ? -18.991 4.959 -1.282 1.00 98.44 197 GLU A C 1
ATOM 1556 O O . GLU A 1 197 ? -19.122 5.211 -2.482 1.00 98.44 197 GLU A O 1
ATOM 1561 N N . PHE A 1 198 ? -18.325 3.869 -0.887 1.00 96.38 198 PHE A N 1
ATOM 1562 C CA . PHE A 1 198 ? -17.669 2.970 -1.836 1.00 96.38 198 PHE A CA 1
ATOM 1563 C C . PHE A 1 198 ? -18.663 2.368 -2.841 1.00 96.38 198 PHE A C 1
ATOM 1565 O O . PHE A 1 198 ? -18.326 2.187 -4.013 1.00 96.38 198 PHE A O 1
ATOM 1572 N N . SER A 1 199 ? -19.890 2.060 -2.405 1.00 96.50 199 SER A N 1
ATOM 1573 C CA . SER A 1 199 ? -20.941 1.523 -3.279 1.00 96.50 199 SER A CA 1
ATOM 1574 C C . SER A 1 199 ? -21.488 2.550 -4.275 1.00 96.50 199 SER A C 1
ATOM 1576 O O . SER A 1 199 ? -21.985 2.164 -5.334 1.00 96.50 199 SER A O 1
ATOM 1578 N N . GLU A 1 200 ? -21.340 3.840 -3.970 1.00 97.44 200 GLU A N 1
ATOM 1579 C CA . GLU A 1 200 ? -21.682 4.963 -4.849 1.00 97.44 200 GLU A CA 1
ATOM 1580 C C . GLU A 1 200 ? -20.502 5.399 -5.737 1.00 97.44 200 GLU A C 1
ATOM 1582 O O . GLU A 1 200 ? -20.655 6.269 -6.592 1.00 97.44 200 GLU A O 1
ATOM 1587 N N . HIS A 1 201 ? -19.350 4.728 -5.594 1.00 96.00 201 HIS A N 1
ATOM 1588 C CA . HIS A 1 201 ? -18.065 5.076 -6.205 1.00 96.00 201 HIS A CA 1
ATOM 1589 C C . HIS A 1 201 ? -17.512 6.434 -5.747 1.00 96.00 201 HIS A C 1
ATOM 1591 O O . HIS A 1 201 ? -16.653 7.002 -6.422 1.00 96.00 201 HIS A O 1
ATOM 1597 N N . ASP A 1 202 ? -17.957 6.930 -4.591 1.00 97.75 202 ASP A N 1
ATOM 1598 C CA . ASP A 1 202 ? -17.345 8.079 -3.932 1.00 97.75 202 ASP A CA 1
ATOM 1599 C C . ASP A 1 202 ? -16.150 7.603 -3.099 1.00 97.75 202 ASP A C 1
ATOM 1601 O O . ASP A 1 202 ? -16.221 7.335 -1.898 1.00 97.75 202 ASP A O 1
ATOM 1605 N N . TYR A 1 203 ? -15.029 7.370 -3.781 1.00 97.75 203 TYR A N 1
ATOM 1606 C CA . TYR A 1 203 ? -13.849 6.808 -3.131 1.00 97.75 203 TYR A CA 1
ATOM 1607 C C . TYR A 1 203 ? -13.136 7.812 -2.220 1.00 97.75 203 TYR A C 1
ATOM 1609 O O . TYR A 1 203 ? -12.388 7.381 -1.343 1.00 97.75 203 TYR A O 1
ATOM 1617 N N . GLU A 1 204 ? -13.343 9.117 -2.420 1.00 97.50 204 GLU A N 1
ATOM 1618 C CA . GLU A 1 204 ? -12.788 10.173 -1.567 1.00 97.50 204 GLU A CA 1
ATOM 1619 C C . GLU A 1 204 ? -13.469 10.173 -0.194 1.00 97.50 204 GLU A C 1
ATOM 1621 O O . GLU A 1 204 ? -12.788 10.029 0.826 1.00 97.50 204 GLU A O 1
ATOM 1626 N N . ASP A 1 205 ? -14.800 10.179 -0.158 1.00 98.38 205 ASP A N 1
ATOM 1627 C CA . ASP A 1 205 ? -15.524 10.108 1.113 1.00 98.38 205 ASP A CA 1
ATOM 1628 C C . ASP A 1 205 ? -15.378 8.713 1.758 1.00 98.38 205 ASP A C 1
ATOM 1630 O O . ASP A 1 205 ? -15.259 8.583 2.984 1.00 98.38 205 ASP A O 1
ATOM 1634 N N . ALA A 1 206 ? -15.258 7.648 0.951 1.00 98.56 206 ALA A N 1
ATOM 1635 C CA . ALA A 1 206 ? -15.003 6.302 1.463 1.00 98.56 206 ALA A CA 1
ATOM 1636 C C . ALA A 1 206 ? -13.663 6.180 2.209 1.00 98.56 206 ALA A C 1
ATOM 1638 O O . ALA A 1 206 ? -13.608 5.530 3.260 1.00 98.56 206 ALA A O 1
ATOM 1639 N N . ILE A 1 207 ? -12.571 6.769 1.693 1.00 98.06 207 ILE A N 1
ATOM 1640 C CA . ILE A 1 207 ? -11.275 6.736 2.390 1.00 98.06 207 ILE A CA 1
ATOM 1641 C C . ILE A 1 207 ? -11.304 7.606 3.651 1.00 98.06 207 ILE A C 1
ATOM 1643 O O . ILE A 1 207 ? -10.739 7.189 4.665 1.00 98.06 207 ILE A O 1
ATOM 1647 N N . GLU A 1 208 ? -11.980 8.759 3.636 1.00 98.56 208 GLU A N 1
ATOM 1648 C CA . GLU A 1 208 ? -12.113 9.607 4.825 1.00 98.56 208 GLU A CA 1
ATOM 1649 C C . GLU A 1 208 ? -12.854 8.868 5.947 1.00 98.56 208 GLU A C 1
ATOM 1651 O O . GLU A 1 208 ? -12.336 8.745 7.061 1.00 98.56 208 GLU A O 1
ATOM 1656 N N . ALA A 1 209 ? -14.016 8.283 5.646 1.00 98.81 209 ALA A N 1
ATOM 1657 C CA . ALA A 1 209 ? -14.773 7.487 6.606 1.00 98.81 209 ALA A CA 1
ATOM 1658 C C . ALA A 1 209 ? -13.966 6.272 7.100 1.00 98.81 209 ALA A C 1
ATOM 1660 O O . ALA A 1 20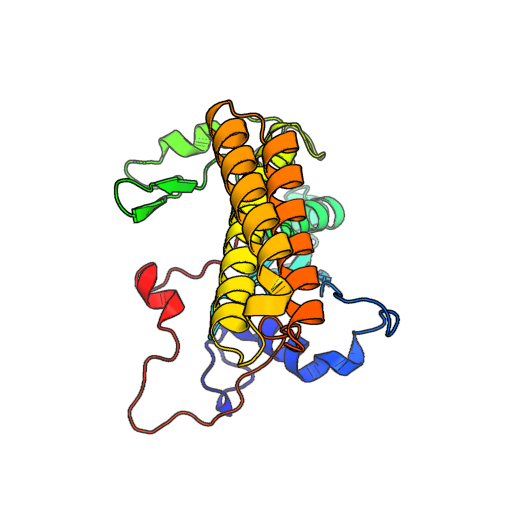9 ? -13.886 6.016 8.303 1.00 98.81 209 ALA A O 1
ATOM 1661 N N . ALA A 1 210 ? -13.281 5.555 6.204 1.00 98.81 210 ALA A N 1
ATOM 1662 C CA . ALA A 1 210 ? -12.429 4.430 6.583 1.00 98.81 210 ALA A CA 1
ATOM 1663 C C . ALA A 1 210 ? -11.288 4.852 7.524 1.00 98.81 210 ALA A C 1
ATOM 1665 O O . ALA A 1 210 ? -11.008 4.159 8.508 1.00 98.81 210 ALA A O 1
ATOM 1666 N N . LYS A 1 211 ? -10.645 5.994 7.256 1.00 98.56 211 LYS A N 1
ATOM 1667 C CA . LYS A 1 211 ? -9.608 6.554 8.125 1.00 98.56 211 LYS A CA 1
ATOM 1668 C C . LYS A 1 211 ? -10.184 6.925 9.492 1.00 98.56 211 LYS A C 1
ATOM 1670 O O . LYS A 1 211 ? -9.598 6.545 10.502 1.00 98.56 211 LYS A O 1
ATOM 1675 N N . ASN A 1 212 ? -11.343 7.581 9.536 1.00 98.81 212 ASN A N 1
ATOM 1676 C CA . ASN A 1 212 ? -12.020 7.924 10.788 1.00 98.81 212 ASN A CA 1
ATOM 1677 C C . ASN A 1 212 ? -12.356 6.672 11.615 1.00 98.81 212 ASN A C 1
ATOM 1679 O O . ASN A 1 212 ? -12.186 6.671 12.833 1.00 98.81 212 ASN A O 1
ATOM 1683 N N . ALA A 1 213 ? -12.743 5.564 10.972 1.00 98.88 213 ALA A N 1
ATOM 1684 C CA . ALA A 1 213 ? -12.934 4.290 11.665 1.00 98.88 213 ALA A CA 1
ATOM 1685 C C . ALA A 1 213 ? -11.642 3.756 12.305 1.00 98.88 213 ALA A C 1
ATOM 1687 O O . ALA A 1 213 ? -11.665 3.227 13.422 1.00 98.88 213 ALA A O 1
ATOM 1688 N N . TYR A 1 214 ? -10.514 3.872 11.601 1.00 98.56 214 TYR A N 1
ATOM 1689 C CA . TYR A 1 214 ? -9.212 3.475 12.130 1.00 98.56 214 TYR A CA 1
ATOM 1690 C C . TYR A 1 214 ? -8.781 4.361 13.300 1.00 98.56 214 TYR A C 1
ATOM 1692 O O . TYR A 1 214 ? -8.388 3.825 14.336 1.00 98.56 214 TYR A O 1
ATOM 1700 N N . ASP A 1 215 ? -8.921 5.679 13.168 1.00 98.56 215 ASP A N 1
ATOM 1701 C CA . ASP A 1 215 ? -8.588 6.638 14.222 1.00 98.56 215 ASP A CA 1
ATOM 1702 C C . ASP A 1 215 ? -9.440 6.395 15.483 1.00 98.56 215 ASP A C 1
ATOM 1704 O O . ASP A 1 215 ? -8.878 6.213 16.560 1.00 98.56 215 ASP A O 1
ATOM 1708 N N . SER A 1 216 ? -10.768 6.245 15.360 1.00 98.81 216 SER A N 1
ATOM 1709 C CA . SER A 1 216 ? -11.632 5.890 16.503 1.00 98.81 216 SER A CA 1
ATOM 1710 C C . SER A 1 216 ? -11.272 4.530 17.112 1.00 98.81 216 SER A C 1
ATOM 1712 O O . SER A 1 216 ? -11.347 4.342 18.322 1.00 98.81 216 SER A O 1
ATOM 1714 N N . SER A 1 217 ? -10.824 3.562 16.307 1.00 98.69 217 SER A N 1
ATOM 1715 C CA . SER A 1 217 ? -10.343 2.287 16.856 1.00 98.69 217 SER A CA 1
ATOM 1716 C C . SER A 1 217 ? -9.064 2.459 17.684 1.00 98.69 217 SER A C 1
ATOM 1718 O O . SER A 1 217 ? -8.895 1.753 18.677 1.00 98.69 217 SER A O 1
ATOM 1720 N N . LEU A 1 218 ? -8.162 3.367 17.289 1.00 98.31 218 LEU A N 1
ATOM 1721 C CA . LEU A 1 218 ? -6.960 3.699 18.061 1.00 98.31 218 LEU A CA 1
ATOM 1722 C C . LEU A 1 218 ? -7.302 4.447 19.353 1.00 98.31 218 LEU A C 1
ATOM 1724 O O . LEU A 1 218 ? -6.7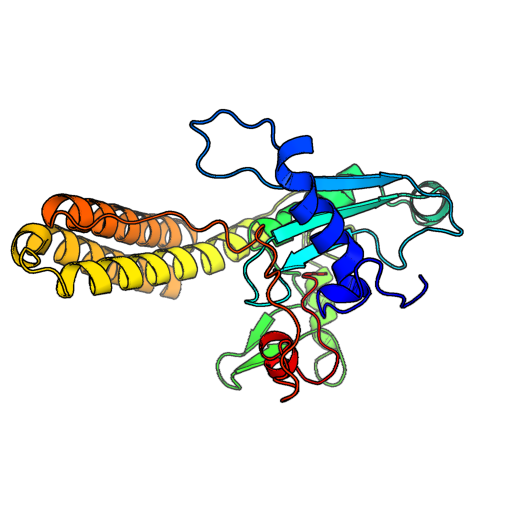24 4.121 20.384 1.00 98.31 218 LEU A O 1
ATOM 1728 N N . GLU A 1 219 ? -8.256 5.379 19.316 1.00 98.50 219 GLU A N 1
ATOM 1729 C CA . GLU A 1 219 ? -8.774 6.049 20.519 1.00 98.50 219 GLU A CA 1
ATOM 1730 C C . GLU A 1 219 ? -9.369 5.030 21.498 1.00 98.50 219 GLU A C 1
ATOM 1732 O O . GLU A 1 219 ? -8.970 4.979 22.657 1.00 98.50 219 GLU A O 1
ATOM 1737 N N . GLY A 1 220 ? -10.210 4.109 21.014 1.00 98.44 220 GLY A N 1
ATOM 1738 C CA . GLY A 1 220 ? -10.725 3.018 21.842 1.00 98.44 220 GLY A CA 1
ATOM 1739 C C . GLY A 1 220 ? -9.629 2.084 22.375 1.00 98.44 220 GLY A C 1
ATOM 1740 O O . GLY A 1 220 ? -9.780 1.485 23.437 1.00 98.44 220 GLY A O 1
ATOM 1741 N N . ALA A 1 221 ? -8.507 1.941 21.667 1.00 98.31 221 ALA A N 1
ATOM 1742 C CA . ALA A 1 221 ? -7.367 1.199 22.190 1.00 98.31 221 ALA A CA 1
ATOM 1743 C C . ALA A 1 221 ? -6.665 1.940 23.333 1.00 98.31 221 ALA A C 1
ATOM 1745 O O . ALA A 1 221 ? -6.265 1.282 24.289 1.00 98.31 221 ALA A O 1
ATOM 1746 N N . ASP A 1 222 ? -6.559 3.267 23.266 1.00 98.25 222 ASP A N 1
ATOM 1747 C CA . ASP A 1 222 ? -6.031 4.095 24.357 1.00 98.25 222 ASP A CA 1
ATOM 1748 C C . ASP A 1 222 ? -6.942 4.032 25.595 1.00 98.25 222 ASP A C 1
ATOM 1750 O O . ASP A 1 222 ? -6.466 3.736 26.691 1.00 98.25 222 ASP A O 1
ATOM 1754 N N . ASP A 1 223 ? -8.261 4.169 25.410 1.00 98.25 223 ASP A N 1
ATOM 1755 C CA . ASP A 1 223 ? -9.255 4.087 26.495 1.00 98.25 223 ASP A CA 1
ATOM 1756 C C . ASP A 1 223 ? -9.210 2.744 27.246 1.00 98.25 223 ASP A C 1
ATOM 1758 O O . ASP A 1 223 ? -9.408 2.692 28.460 1.00 98.25 223 ASP A O 1
ATOM 1762 N N . ALA A 1 224 ? -8.931 1.650 26.532 1.00 98.06 224 ALA A N 1
ATOM 1763 C CA . ALA A 1 224 ? -8.835 0.303 27.095 1.00 98.06 224 ALA A CA 1
ATOM 1764 C C . ALA A 1 224 ? -7.401 -0.119 27.483 1.00 98.06 224 ALA A C 1
ATOM 1766 O O . ALA A 1 224 ? -7.154 -1.319 27.649 1.00 98.06 224 ALA A O 1
ATOM 1767 N N . ASP A 1 225 ? -6.454 0.827 27.561 1.00 97.44 225 ASP A N 1
ATOM 1768 C CA . ASP A 1 225 ? -5.026 0.611 27.868 1.00 97.44 225 ASP A CA 1
ATOM 1769 C C . ASP A 1 225 ? -4.360 -0.475 26.987 1.00 97.44 225 ASP A C 1
ATOM 1771 O O . ASP A 1 225 ? -3.485 -1.250 27.393 1.00 97.44 225 ASP A O 1
ATOM 1775 N N . VAL A 1 226 ? -4.788 -0.566 25.723 1.00 97.75 226 VAL A N 1
ATOM 1776 C CA . VAL A 1 226 ? -4.270 -1.509 24.728 1.00 97.75 226 VAL A CA 1
ATOM 1777 C C . VAL A 1 226 ? -3.221 -0.836 23.855 1.00 97.75 226 VAL A C 1
ATOM 1779 O O . VAL A 1 226 ? -3.509 -0.156 22.874 1.00 97.75 226 VAL A O 1
ATOM 1782 N N . VAL A 1 227 ? -1.956 -1.151 24.124 1.00 95.38 227 VAL A N 1
ATOM 1783 C CA . VAL A 1 227 ? -0.840 -0.660 23.306 1.00 95.38 227 VAL A CA 1
ATOM 1784 C C . VAL A 1 227 ? -0.869 -1.267 21.896 1.00 95.38 227 VAL A C 1
ATOM 1786 O O . VAL A 1 227 ? -0.597 -2.460 21.688 1.00 95.38 227 VAL A O 1
ATOM 1789 N N . ILE A 1 228 ? -1.110 -0.420 20.897 1.00 93.44 228 ILE A N 1
ATOM 1790 C CA . ILE A 1 228 ? -0.938 -0.744 19.479 1.00 93.44 228 ILE A CA 1
ATOM 1791 C C . ILE A 1 228 ? 0.491 -0.393 19.062 1.00 93.44 228 ILE A C 1
ATOM 1793 O O . ILE A 1 228 ? 0.967 0.715 19.276 1.00 93.44 228 ILE A O 1
ATOM 1797 N N . LYS A 1 229 ? 1.202 -1.369 18.492 1.00 87.88 229 LYS A N 1
ATOM 1798 C CA . LYS A 1 229 ? 2.575 -1.192 18.009 1.00 87.88 229 LYS A CA 1
ATOM 1799 C C . LYS A 1 229 ? 2.581 -1.160 16.494 1.00 87.88 229 LYS A C 1
ATOM 1801 O O . LYS A 1 229 ? 1.967 -2.027 15.867 1.00 87.88 229 LYS A O 1
ATOM 1806 N N . GLU A 1 230 ? 3.324 -0.212 15.945 1.00 82.56 230 GLU A N 1
ATOM 1807 C CA . GLU A 1 230 ? 3.678 -0.194 14.534 1.00 82.56 230 GLU A CA 1
ATOM 1808 C C . GLU A 1 230 ? 4.441 -1.463 14.129 1.00 82.56 230 GLU A C 1
ATOM 1810 O O . GLU A 1 230 ? 5.034 -2.171 14.954 1.00 82.56 230 GLU A O 1
ATOM 1815 N N . THR A 1 231 ? 4.407 -1.765 12.834 1.00 83.88 231 THR A N 1
ATOM 1816 C CA . THR A 1 231 ? 5.143 -2.883 12.252 1.00 83.88 231 THR A CA 1
ATOM 1817 C C . THR A 1 231 ? 6.207 -2.367 11.301 1.00 83.88 231 THR A C 1
ATOM 1819 O O . THR A 1 231 ? 5.955 -1.509 10.463 1.00 83.88 231 THR A O 1
ATOM 1822 N N . HIS A 1 232 ? 7.400 -2.950 11.386 1.00 86.50 232 HIS A N 1
ATOM 1823 C CA . HIS A 1 232 ? 8.464 -2.744 10.405 1.00 86.50 232 HIS A CA 1
ATOM 1824 C C . HIS A 1 232 ? 8.694 -3.991 9.550 1.00 86.50 232 HIS A C 1
ATOM 1826 O O . HIS A 1 232 ? 9.785 -4.159 8.997 1.00 86.50 232 HIS A O 1
ATOM 1832 N N . ALA A 1 233 ? 7.692 -4.874 9.457 1.00 87.94 233 ALA A N 1
ATOM 1833 C CA . ALA A 1 233 ? 7.778 -6.145 8.743 1.00 87.94 233 ALA A CA 1
ATOM 1834 C C . ALA A 1 233 ? 8.319 -5.964 7.319 1.00 87.94 233 ALA A C 1
ATOM 1836 O O . ALA A 1 233 ? 9.288 -6.623 6.960 1.00 87.94 233 ALA A O 1
ATOM 1837 N N . GLY A 1 234 ? 7.840 -4.955 6.585 1.00 89.19 234 GLY A N 1
ATOM 1838 C CA . GLY A 1 234 ? 8.306 -4.625 5.233 1.00 89.19 234 GLY A CA 1
ATOM 1839 C C . GLY A 1 234 ? 9.813 -4.393 5.090 1.00 89.19 234 GLY A C 1
ATOM 1840 O O . GLY A 1 234 ? 10.369 -4.588 4.026 1.00 89.19 234 GLY A O 1
ATOM 1841 N N . THR A 1 235 ? 10.521 -4.037 6.161 1.00 90.88 235 THR A N 1
ATOM 1842 C CA . THR A 1 235 ? 11.970 -3.744 6.126 1.00 90.88 235 THR A CA 1
ATOM 1843 C C . THR A 1 235 ? 12.791 -4.685 7.009 1.00 90.88 235 THR A C 1
ATOM 1845 O O . THR A 1 235 ? 13.974 -4.447 7.254 1.00 90.88 235 THR A O 1
ATOM 1848 N N . THR A 1 236 ? 12.157 -5.733 7.541 1.00 90.25 236 THR A N 1
ATOM 1849 C CA . THR A 1 236 ? 12.772 -6.668 8.485 1.00 90.25 236 THR A CA 1
ATOM 1850 C C . THR A 1 236 ? 13.168 -7.954 7.772 1.00 90.25 236 THR A C 1
ATOM 1852 O O . THR A 1 236 ? 12.348 -8.598 7.124 1.00 90.25 236 THR A O 1
ATOM 1855 N N . VAL A 1 237 ? 14.426 -8.365 7.935 1.00 90.38 237 VAL A N 1
ATOM 1856 C CA . VAL A 1 237 ? 14.916 -9.648 7.417 1.00 90.38 237 VAL A CA 1
ATOM 1857 C C . VAL A 1 237 ? 14.700 -10.741 8.455 1.00 90.38 237 VAL A C 1
ATOM 1859 O O . VAL A 1 237 ? 15.224 -10.654 9.567 1.00 90.38 237 VAL A O 1
ATOM 1862 N N . ASP A 1 238 ? 14.007 -11.814 8.075 1.00 87.69 238 ASP A N 1
ATOM 1863 C CA . ASP A 1 238 ? 14.080 -13.065 8.830 1.00 87.69 238 ASP A CA 1
ATOM 1864 C C . ASP A 1 238 ? 15.467 -13.692 8.641 1.00 87.69 238 ASP A C 1
ATOM 1866 O O . ASP A 1 238 ? 15.833 -14.089 7.534 1.00 87.69 238 ASP A O 1
ATOM 1870 N N . THR A 1 239 ? 16.244 -13.744 9.722 1.00 85.50 239 THR A N 1
ATOM 1871 C CA . THR A 1 239 ? 17.603 -14.309 9.751 1.00 85.50 239 THR A CA 1
ATOM 1872 C C . THR A 1 239 ? 17.640 -15.726 10.319 1.00 85.50 239 THR A C 1
ATOM 1874 O O . THR A 1 239 ? 18.720 -16.285 10.525 1.00 85.50 239 THR A O 1
ATOM 1877 N N . THR A 1 240 ? 16.472 -16.320 10.574 1.00 79.81 240 THR A N 1
ATOM 1878 C CA . THR A 1 240 ? 16.362 -17.687 11.072 1.00 79.81 240 THR A CA 1
ATOM 1879 C C . THR A 1 240 ? 16.953 -18.654 10.041 1.00 79.81 240 THR A C 1
ATOM 1881 O O . THR A 1 240 ? 16.530 -18.637 8.884 1.00 79.81 240 THR A O 1
ATOM 1884 N N . PRO A 1 241 ? 17.921 -19.510 10.423 1.00 65.94 241 PRO A N 1
ATOM 1885 C CA . PRO A 1 241 ? 18.507 -20.468 9.496 1.00 65.94 241 PRO A CA 1
ATOM 1886 C C . PRO A 1 241 ? 17.448 -21.411 8.903 1.00 65.94 241 PRO A C 1
ATOM 1888 O O . PRO A 1 241 ? 16.509 -21.793 9.613 1.00 65.94 241 PRO A O 1
ATOM 1891 N N . PRO A 1 242 ? 17.615 -21.855 7.644 1.00 61.31 242 PRO A N 1
ATOM 1892 C CA . PRO A 1 242 ? 16.705 -22.813 7.031 1.00 61.31 242 PRO A CA 1
ATOM 1893 C C . PRO A 1 242 ? 16.601 -24.084 7.880 1.00 61.31 242 PRO A C 1
ATOM 1895 O O . PRO A 1 242 ? 17.603 -24.691 8.267 1.00 61.31 242 PRO A O 1
ATOM 1898 N N . THR A 1 243 ? 15.372 -24.504 8.186 1.00 56.53 243 THR A N 1
ATOM 1899 C CA . THR A 1 243 ? 15.151 -25.769 8.898 1.00 56.53 243 THR A CA 1
ATOM 1900 C C . THR A 1 243 ? 15.329 -26.956 7.938 1.00 56.53 243 THR A C 1
ATOM 1902 O O . THR A 1 243 ? 14.866 -26.884 6.798 1.00 56.53 243 THR A O 1
ATOM 1905 N N . PRO A 1 244 ? 15.914 -28.092 8.379 1.00 51.16 244 PRO A N 1
ATOM 1906 C CA . PRO A 1 244 ? 16.119 -29.280 7.535 1.00 51.16 244 PRO A CA 1
ATOM 1907 C C . PRO A 1 244 ? 14.837 -29.855 6.911 1.00 51.16 244 PRO A C 1
ATOM 1909 O O . PRO A 1 244 ? 14.904 -30.630 5.964 1.00 51.16 244 PRO A O 1
ATOM 1912 N N . SER A 1 245 ? 13.667 -29.492 7.444 1.00 52.25 245 SER A N 1
ATOM 1913 C CA . SER A 1 245 ? 12.355 -29.916 6.955 1.00 52.25 245 SER A CA 1
ATOM 1914 C C . SER A 1 245 ? 11.866 -29.175 5.706 1.00 52.25 245 SER A C 1
ATOM 1916 O O . SER A 1 245 ? 10.754 -29.454 5.270 1.00 52.25 245 SER A O 1
ATOM 1918 N N . GLY A 1 246 ? 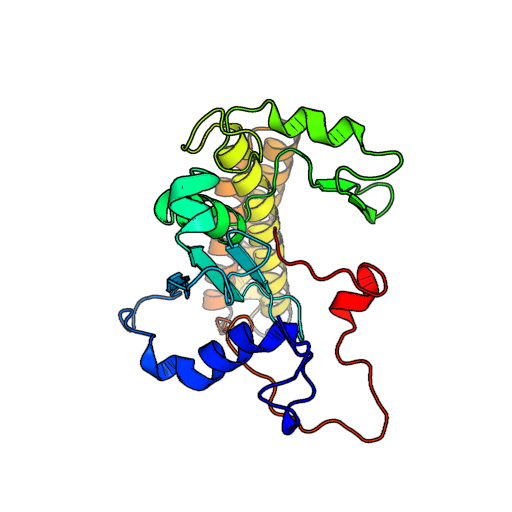12.641 -28.234 5.148 1.00 44.28 246 GLY A N 1
ATOM 1919 C CA . GLY A 1 246 ? 12.323 -27.601 3.864 1.00 44.28 246 GLY A CA 1
ATOM 1920 C C . GLY A 1 246 ? 10.925 -26.987 3.824 1.00 44.28 246 GLY A C 1
ATOM 1921 O O . GLY A 1 246 ? 10.210 -27.164 2.839 1.00 44.28 246 GLY A O 1
ATOM 1922 N N . ARG A 1 247 ? 10.496 -26.307 4.904 1.00 44.88 247 ARG A N 1
ATOM 1923 C CA . ARG A 1 247 ? 9.279 -25.489 4.814 1.00 44.88 247 ARG A CA 1
ATOM 1924 C C . ARG A 1 247 ? 9.504 -24.533 3.655 1.00 44.88 247 ARG A C 1
ATOM 1926 O O . ARG A 1 247 ? 10.467 -23.775 3.692 1.00 44.88 247 ARG A O 1
ATOM 1933 N N . GLY A 1 248 ? 8.639 -24.596 2.646 1.00 47.88 248 GLY A N 1
ATOM 1934 C CA . GLY A 1 248 ? 8.585 -23.600 1.591 1.00 47.88 248 GLY A CA 1
ATOM 1935 C C . GLY A 1 248 ? 8.308 -22.251 2.237 1.00 47.88 248 GLY A C 1
ATOM 1936 O O . GLY A 1 248 ? 7.159 -21.873 2.439 1.00 47.88 248 GLY A O 1
ATOM 1937 N N . LEU A 1 249 ? 9.371 -21.530 2.591 1.00 48.12 249 LEU A N 1
ATOM 1938 C CA . LEU A 1 249 ? 9.331 -20.189 3.178 1.00 48.12 249 LEU A CA 1
ATOM 1939 C C . LEU A 1 249 ? 8.926 -19.125 2.133 1.00 48.12 249 LEU A C 1
ATOM 1941 O O . LEU A 1 249 ? 9.102 -17.934 2.357 1.00 48.12 249 LEU A O 1
ATOM 1945 N N . TYR A 1 250 ? 8.361 -19.589 1.013 1.00 50.75 250 TYR A N 1
ATOM 1946 C CA . TYR A 1 250 ? 7.826 -18.864 -0.134 1.00 50.75 250 TYR A CA 1
ATOM 1947 C C . TYR A 1 250 ? 6.304 -19.018 -0.244 1.00 50.75 250 TYR A C 1
ATOM 1949 O O . TYR A 1 250 ? 5.741 -18.858 -1.319 1.00 50.75 250 TYR A O 1
ATOM 1957 N N . SER A 1 251 ? 5.606 -19.353 0.847 1.00 42.53 251 SER A N 1
ATOM 1958 C CA . SER A 1 251 ? 4.160 -19.629 0.795 1.00 42.53 251 SER A CA 1
ATOM 1959 C C . SER A 1 251 ? 3.296 -18.449 0.316 1.00 42.53 251 SER A C 1
ATOM 1961 O O . SER A 1 251 ? 2.167 -18.667 -0.116 1.00 42.53 251 SER A O 1
ATOM 1963 N N . HIS A 1 252 ? 3.819 -17.215 0.349 1.00 43.69 252 HIS A N 1
ATOM 1964 C CA . HIS A 1 252 ? 3.167 -16.066 -0.285 1.00 43.69 252 HIS A CA 1
ATOM 1965 C C . HIS A 1 252 ? 3.294 -16.098 -1.821 1.00 43.69 252 HIS A C 1
ATOM 1967 O O . HIS A 1 252 ? 2.326 -15.810 -2.514 1.00 43.69 252 HIS A O 1
ATOM 1973 N N . VAL A 1 253 ? 4.438 -16.554 -2.342 1.00 43.12 253 VAL A N 1
ATOM 1974 C CA . VAL A 1 253 ? 4.690 -16.772 -3.779 1.00 43.12 253 VAL A CA 1
ATOM 1975 C C . VAL A 1 253 ? 3.805 -17.904 -4.320 1.00 43.12 253 VAL A C 1
ATOM 1977 O O . VAL A 1 253 ? 3.247 -17.805 -5.406 1.00 43.12 253 VAL A O 1
ATOM 1980 N N . ASP A 1 254 ? 3.595 -18.964 -3.530 1.00 36.59 254 ASP A N 1
ATOM 1981 C CA . ASP A 1 254 ? 2.791 -20.128 -3.936 1.00 36.59 254 ASP A CA 1
ATOM 1982 C C . ASP A 1 254 ? 1.269 -19.872 -3.979 1.00 36.59 254 ASP A C 1
ATOM 1984 O O . ASP A 1 254 ? 0.539 -20.685 -4.549 1.00 36.59 254 ASP A O 1
ATOM 1988 N N . ARG A 1 255 ? 0.759 -18.751 -3.440 1.00 36.47 255 ARG A N 1
ATOM 1989 C CA . ARG A 1 255 ? -0.651 -18.354 -3.646 1.00 36.47 255 ARG A CA 1
ATOM 1990 C C . ARG A 1 255 ? -0.931 -17.837 -5.062 1.00 36.47 255 ARG A C 1
ATOM 1992 O O . ARG A 1 255 ? -2.094 -17.781 -5.442 1.00 36.47 255 ARG A O 1
ATOM 1999 N N . ILE A 1 256 ? 0.116 -17.507 -5.822 1.00 42.50 256 ILE A N 1
ATOM 2000 C CA . ILE A 1 256 ? 0.060 -16.826 -7.129 1.00 42.50 256 ILE A CA 1
ATOM 2001 C C . ILE A 1 256 ? 0.591 -17.754 -8.251 1.00 42.50 256 ILE A C 1
ATOM 2003 O O . ILE A 1 256 ? 0.694 -17.390 -9.417 1.00 42.50 256 ILE A O 1
ATOM 2007 N N . GLY A 1 257 ? 0.879 -19.018 -7.917 1.00 31.92 257 GLY A N 1
ATOM 2008 C CA . GLY A 1 257 ? 1.470 -19.997 -8.827 1.00 31.92 257 GLY A CA 1
ATOM 2009 C C . GLY A 1 257 ? 3.001 -19.981 -8.798 1.00 31.92 257 GLY A C 1
ATOM 2010 O O . GLY A 1 257 ? 3.647 -18.995 -8.447 1.00 31.92 257 GLY A O 1
ATOM 2011 N N . LYS A 1 258 ? 3.612 -21.117 -9.156 1.00 26.16 258 LYS A N 1
ATOM 2012 C CA . LYS A 1 258 ? 5.075 -21.264 -9.186 1.00 26.16 258 LYS A CA 1
ATOM 2013 C C . LYS A 1 258 ? 5.698 -20.237 -10.138 1.00 26.16 258 LYS A C 1
ATOM 2015 O O . LYS A 1 258 ? 5.653 -20.432 -11.348 1.00 26.16 258 LYS A O 1
ATOM 2020 N N . GLY A 1 259 ? 6.333 -19.206 -9.582 1.00 37.25 259 GLY A N 1
ATOM 2021 C CA . GLY A 1 259 ? 7.101 -18.202 -10.328 1.00 37.25 259 GLY A CA 1
ATOM 2022 C C . GLY A 1 259 ? 6.491 -16.799 -10.369 1.00 37.25 259 GLY A C 1
ATOM 2023 O O . GLY A 1 259 ? 7.150 -15.897 -10.879 1.00 37.25 259 GLY A O 1
ATOM 2024 N N . GLY A 1 260 ? 5.292 -16.593 -9.814 1.00 34.72 260 GLY A N 1
ATOM 2025 C CA . GLY A 1 260 ? 4.677 -15.271 -9.699 1.00 34.72 260 GLY A CA 1
ATOM 2026 C C . GLY A 1 260 ? 5.215 -14.515 -8.488 1.00 34.72 260 GLY A C 1
ATOM 2027 O O . GLY A 1 260 ? 4.696 -14.653 -7.384 1.00 34.72 260 GLY A O 1
ATOM 2028 N N . HIS A 1 261 ? 6.269 -13.721 -8.672 1.00 38.34 261 HIS A N 1
ATOM 2029 C CA . HIS A 1 261 ? 6.560 -12.651 -7.722 1.00 38.34 261 HIS A CA 1
ATOM 2030 C C . HIS A 1 261 ? 5.704 -11.447 -8.079 1.00 38.34 261 HIS A C 1
ATOM 2032 O O . HIS A 1 261 ? 5.836 -10.927 -9.185 1.00 38.34 261 HIS A O 1
ATOM 2038 N N . ARG A 1 262 ? 4.910 -10.960 -7.117 1.00 44.25 262 ARG A N 1
ATOM 2039 C CA . ARG A 1 262 ? 4.547 -9.543 -7.063 1.00 44.25 262 ARG A CA 1
ATOM 2040 C C . ARG A 1 262 ? 5.838 -8.749 -6.842 1.00 44.25 262 ARG A C 1
ATOM 2042 O O . ARG A 1 262 ? 6.200 -8.413 -5.727 1.00 44.25 262 ARG A O 1
ATOM 2049 N N . ALA A 1 263 ? 6.576 -8.505 -7.913 1.00 39.59 263 ALA A N 1
ATOM 2050 C CA . ALA A 1 263 ? 6.974 -7.129 -8.113 1.00 39.59 263 ALA A CA 1
ATOM 2051 C C . ALA A 1 263 ? 5.679 -6.470 -8.592 1.00 39.59 263 ALA A C 1
ATOM 2053 O O . ALA A 1 263 ? 5.086 -6.970 -9.548 1.00 39.59 263 ALA A O 1
ATOM 2054 N N . ARG A 1 264 ? 5.186 -5.452 -7.880 1.00 46.03 264 ARG A N 1
ATOM 2055 C CA . ARG A 1 264 ? 4.206 -4.541 -8.479 1.00 46.03 264 ARG A CA 1
ATOM 2056 C C . ARG A 1 264 ? 5.011 -3.843 -9.574 1.00 46.03 264 ARG A C 1
ATOM 2058 O O . ARG A 1 264 ? 5.864 -3.015 -9.262 1.00 46.03 264 ARG A O 1
ATOM 2065 N N . ARG A 1 265 ? 4.953 -4.438 -10.758 1.00 37.75 265 ARG A N 1
ATOM 2066 C CA . ARG A 1 265 ? 5.615 -3.999 -11.977 1.00 37.75 265 ARG A CA 1
ATOM 2067 C C . ARG A 1 265 ? 4.615 -3.246 -12.781 1.00 37.75 265 ARG A C 1
ATOM 2069 O O . ARG A 1 265 ? 3.435 -3.634 -12.619 1.00 37.75 265 ARG A O 1
#

Solvent-accessible surface area (backbone atoms only — not comparable to full-atom values): 14596 Å² total; per-residue (Å²): 131,81,90,55,50,84,53,72,74,43,72,58,61,34,86,46,43,64,58,49,57,48,37,79,41,40,86,79,70,67,77,70,59,93,84,54,96,72,81,84,50,77,47,76,45,84,39,52,68,92,70,44,67,101,55,52,51,28,15,36,43,25,80,69,79,61,37,65,40,38,30,42,30,44,39,21,62,54,41,43,77,69,70,64,50,52,59,68,61,41,46,55,34,25,48,36,36,67,64,48,35,66,39,61,33,46,51,70,43,79,89,82,70,40,77,48,53,53,46,83,98,39,42,71,30,53,61,35,26,82,38,71,22,41,51,28,90,41,86,73,42,88,45,86,32,71,66,49,52,45,43,22,26,52,50,49,19,55,48,27,44,53,49,17,53,56,42,42,58,52,28,71,70,40,96,40,32,73,64,14,50,67,30,47,53,50,16,52,50,23,44,54,48,15,53,51,29,46,74,73,66,36,29,67,62,9,26,51,26,8,44,50,12,26,53,28,16,51,52,17,16,56,60,26,74,42,88,82,76,88,81,61,60,27,57,55,76,76,73,63,64,76,58,96,82,64,74,70,66,43,61,65,37,58,76,62,40,94,83,42,69,70,50,52,105

Nearest PDB structures (foldseek):
  8imx-assembly1_S  TM=4.596E-01  e=3.660E-01  Homo sapiens
  7w72-assembly1_S  TM=5.496E-01  e=1.755E+00  Homo sapiens
  7y5e-assembly1_QL  TM=5.274E-01  e=1.326E+00  Porphyridium purpureum

Mean predicted aligned error: 6.88 Å

pLDDT: mean 86.69, std 15.37, range [26.16, 98.88]

Foldseek 3Di:
DDFDCPCVQQPDTNVCNVLVVCLVCVVVPDDDDPPDLDDAAEEEDEDEPVPFDPDQWFFAFQQQPRHTAHIYGYDYCCVCVPVVDDRVLSSVQRVLVVLQFAAQLWDADPVVRATDGCDDPNVVSLVRLVDAASNHPPPPDSDHDPNSVLRSLVVLLVVLLVLLVVLLVQLVPAPQVVQLPVLQVQLVVLCVQLVVCVVVSVSVSNNVSSNSSNVSSVVSCVSRVHDDDDDPSNSHRDRDGDDPVPDVSNVVVPVNPPPDDPRSD